Protein AF-A0A6G0YKV2-F1 (afdb_monomer_lite)

Radius of gyration: 32.88 Å; chains: 1; bounding box: 124×72×51 Å

Organism: Aphis craccivora (NCBI:txid307492)

Structure (mmCIF, N/CA/C/O backbone):
data_AF-A0A6G0YKV2-F1
#
_entry.id   AF-A0A6G0YKV2-F1
#
loop_
_atom_site.group_PDB
_atom_site.id
_atom_site.type_symbol
_atom_site.label_atom_id
_atom_site.label_alt_id
_atom_site.label_comp_id
_atom_site.label_asym_id
_atom_site.label_entity_id
_atom_site.label_seq_id
_atom_site.pdbx_PDB_ins_code
_atom_site.Cartn_x
_atom_site.Cartn_y
_atom_site.Cartn_z
_atom_site.occupancy
_atom_site.B_iso_or_equiv
_atom_site.auth_seq_id
_atom_site.auth_comp_id
_atom_site.auth_asym_id
_atom_site.auth_atom_id
_atom_site.pdbx_PDB_model_num
ATOM 1 N N . MET A 1 1 ? 101.981 47.664 -19.454 1.00 30.45 1 MET A N 1
ATOM 2 C CA . MET A 1 1 ? 101.752 48.646 -20.533 1.00 30.45 1 MET A CA 1
ATOM 3 C C . MET A 1 1 ? 100.286 48.586 -20.937 1.00 30.45 1 MET A C 1
ATOM 5 O O . MET A 1 1 ? 99.796 47.493 -21.166 1.00 30.45 1 MET A O 1
ATOM 9 N N . CYS A 1 2 ? 99.648 49.760 -20.957 1.00 27.94 2 CYS A N 1
ATOM 10 C CA . CYS A 1 2 ? 98.411 50.156 -21.651 1.00 27.94 2 CYS A CA 1
ATOM 11 C C . CYS A 1 2 ? 97.076 49.418 -21.378 1.00 27.94 2 CYS A C 1
ATOM 13 O O . CYS A 1 2 ? 96.798 48.336 -21.876 1.00 27.94 2 CYS A O 1
ATOM 15 N N . VAL A 1 3 ? 96.230 50.137 -20.636 1.00 31.77 3 VAL A N 1
ATOM 16 C CA . VAL A 1 3 ? 94.748 50.246 -20.665 1.00 31.77 3 VAL A CA 1
ATOM 17 C C . VAL A 1 3 ? 94.335 51.054 -21.942 1.00 31.77 3 VAL A C 1
ATOM 19 O O . VAL A 1 3 ? 95.259 51.651 -22.505 1.00 31.77 3 VAL A O 1
ATOM 22 N N . PRO A 1 4 ? 93.064 51.278 -22.400 1.00 45.97 4 PRO A N 1
ATOM 23 C CA . PRO A 1 4 ? 91.732 50.615 -22.333 1.00 45.97 4 PRO A CA 1
ATOM 24 C C . PRO A 1 4 ? 90.986 50.480 -23.711 1.00 45.97 4 PRO A C 1
ATOM 26 O O . PRO A 1 4 ? 91.442 50.961 -24.741 1.00 45.97 4 PRO A O 1
ATOM 29 N N . SER A 1 5 ? 89.730 49.990 -23.638 1.00 33.91 5 SER A N 1
ATOM 30 C CA . SER A 1 5 ? 88.510 50.506 -24.316 1.00 33.91 5 SER A CA 1
ATOM 31 C C . SER A 1 5 ? 88.179 50.084 -25.756 1.00 33.91 5 SER A C 1
ATOM 33 O O . SER A 1 5 ? 88.794 50.527 -26.717 1.00 33.91 5 SER A O 1
ATOM 35 N N . THR A 1 6 ? 87.036 49.407 -25.908 1.00 34.03 6 THR A N 1
ATOM 36 C CA . THR A 1 6 ? 85.952 49.899 -26.782 1.00 34.03 6 THR A CA 1
ATOM 37 C C . THR A 1 6 ? 84.598 49.415 -26.264 1.00 34.03 6 THR A C 1
ATOM 39 O O . THR A 1 6 ? 84.354 48.219 -26.118 1.00 34.03 6 THR A O 1
ATOM 42 N N . GLU A 1 7 ? 83.708 50.368 -25.987 1.00 43.69 7 GLU A N 1
ATOM 43 C CA . GLU A 1 7 ? 82.269 50.144 -25.902 1.00 43.69 7 GLU A CA 1
ATOM 44 C C . GLU A 1 7 ? 81.765 49.445 -27.171 1.00 43.69 7 GLU A C 1
ATOM 46 O O . GLU A 1 7 ? 82.129 49.820 -28.291 1.00 43.69 7 GLU A O 1
ATOM 51 N N . ARG A 1 8 ? 80.823 48.508 -27.022 1.00 37.12 8 ARG A N 1
ATOM 52 C CA . ARG A 1 8 ? 79.787 48.361 -28.042 1.00 37.12 8 ARG A CA 1
ATOM 53 C C . ARG A 1 8 ? 78.433 48.027 -27.425 1.00 37.12 8 ARG A C 1
ATOM 55 O O . ARG A 1 8 ? 78.180 46.953 -26.890 1.00 37.12 8 ARG A O 1
ATOM 62 N N . ILE A 1 9 ? 77.595 49.047 -27.517 1.00 40.56 9 ILE A N 1
ATOM 63 C CA . ILE A 1 9 ? 76.154 49.109 -27.338 1.00 40.56 9 ILE A CA 1
ATOM 64 C C . ILE A 1 9 ? 75.440 47.975 -28.091 1.00 40.56 9 ILE A C 1
ATOM 66 O O . ILE A 1 9 ? 75.699 47.756 -29.269 1.00 40.56 9 ILE A O 1
ATOM 70 N N . GLY A 1 10 ? 74.466 47.362 -27.410 1.00 40.38 10 GLY A N 1
ATOM 71 C CA . GLY A 1 10 ? 73.196 46.915 -27.989 1.00 40.38 10 GLY A CA 1
ATOM 72 C C . GLY A 1 10 ? 73.186 45.623 -28.811 1.00 40.38 10 GLY A C 1
ATOM 73 O O . GLY A 1 10 ? 73.683 45.574 -29.922 1.00 40.38 10 GLY A O 1
ATOM 74 N N . HIS A 1 11 ? 72.450 44.620 -28.326 1.00 36.88 11 HIS A N 1
ATOM 75 C CA . HIS A 1 11 ? 71.207 44.193 -28.985 1.00 36.88 11 HIS A CA 1
ATOM 76 C C . HIS A 1 11 ? 70.410 43.280 -28.040 1.00 36.88 11 HIS A C 1
A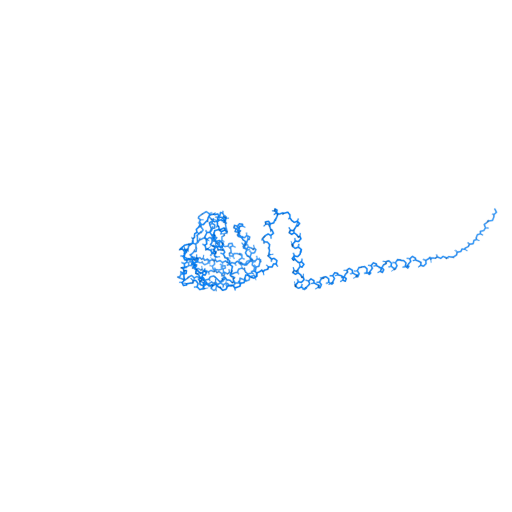TOM 78 O O . HIS A 1 11 ? 70.617 42.070 -27.961 1.00 36.88 11 HIS A O 1
ATOM 84 N N . LYS A 1 12 ? 69.448 43.873 -27.319 1.00 40.31 12 LYS A N 1
ATOM 85 C CA . LYS A 1 12 ? 68.319 43.133 -26.741 1.00 40.31 12 LYS A CA 1
ATOM 86 C C . LYS A 1 12 ? 67.608 42.457 -27.912 1.00 40.31 12 LYS A C 1
ATOM 88 O O . LYS A 1 12 ? 66.975 43.131 -28.724 1.00 40.31 12 LYS A O 1
ATOM 93 N N . CYS A 1 13 ? 67.760 41.144 -28.041 1.00 41.25 13 CYS A N 1
ATOM 94 C CA . CYS A 1 13 ? 67.064 40.387 -29.068 1.00 41.25 13 CYS A CA 1
ATOM 95 C C . CYS A 1 13 ? 65.550 40.513 -28.849 1.00 41.25 13 CYS A C 1
ATOM 97 O O . CYS A 1 13 ? 64.996 40.000 -27.880 1.00 41.25 13 CYS A O 1
ATOM 99 N N . SER A 1 14 ? 64.884 41.158 -29.807 1.00 48.34 14 SER A N 1
ATOM 100 C CA . SER A 1 14 ? 63.425 41.284 -29.987 1.00 48.34 14 SER A CA 1
ATOM 101 C C . SER A 1 14 ? 62.678 39.927 -30.083 1.00 48.34 14 SER A C 1
ATOM 103 O O . SER A 1 14 ? 61.454 39.859 -30.201 1.00 48.34 14 SER A O 1
ATOM 105 N N . SER A 1 15 ? 63.413 38.813 -30.019 1.00 50.38 15 SER A N 1
ATOM 106 C CA . SER A 1 15 ? 62.920 37.448 -30.223 1.00 50.38 15 SER A CA 1
ATOM 107 C C . SER A 1 15 ? 62.161 36.881 -29.013 1.00 50.38 15 SER A C 1
ATOM 109 O O . SER A 1 15 ? 61.111 36.259 -29.176 1.00 50.38 15 SER A O 1
ATOM 111 N N . ASP A 1 16 ? 62.607 37.168 -27.785 1.00 51.75 16 ASP A N 1
ATOM 112 C CA . ASP A 1 16 ? 62.065 36.515 -26.578 1.00 51.75 16 ASP A CA 1
ATOM 113 C C . ASP A 1 16 ? 60.640 36.998 -26.233 1.00 51.75 16 ASP A C 1
ATOM 115 O O . ASP A 1 16 ? 59.762 36.239 -25.813 1.00 51.75 16 ASP A O 1
ATOM 119 N N . ASN A 1 17 ? 60.355 38.269 -26.530 1.00 57.16 17 ASN A N 1
ATOM 120 C CA . ASN A 1 17 ? 59.029 38.854 -26.334 1.00 57.16 17 ASN A CA 1
ATOM 121 C C . ASN A 1 17 ? 58.022 38.376 -27.396 1.00 57.16 17 ASN A C 1
ATOM 123 O O . ASN A 1 17 ? 56.820 38.331 -27.141 1.00 57.16 17 ASN A O 1
ATOM 127 N N . THR A 1 18 ? 58.505 37.985 -28.578 1.00 56.31 18 THR A N 1
ATOM 128 C CA . THR A 1 18 ? 57.667 37.498 -29.681 1.00 56.31 18 THR A CA 1
ATOM 129 C C . THR A 1 18 ? 57.293 36.032 -29.465 1.00 56.31 18 THR A C 1
ATOM 131 O O . THR A 1 18 ? 56.119 35.677 -29.575 1.00 56.31 18 THR A O 1
ATOM 134 N N . TYR A 1 19 ? 58.243 35.204 -29.021 1.00 58.12 19 TYR A N 1
ATOM 135 C CA . TYR A 1 19 ? 57.999 33.797 -28.694 1.00 58.12 19 TYR A CA 1
ATOM 136 C C . TYR A 1 19 ? 57.031 33.630 -27.510 1.00 58.12 19 TYR A C 1
ATOM 138 O O . TYR A 1 19 ? 56.064 32.868 -27.585 1.00 58.12 19 TYR A O 1
ATOM 146 N N . ARG A 1 20 ? 57.203 34.423 -26.442 1.00 59.06 20 ARG A N 1
ATOM 147 C CA . ARG A 1 20 ? 56.315 34.402 -25.265 1.00 59.06 20 ARG A CA 1
ATOM 148 C C . ARG A 1 20 ? 54.879 34.838 -25.604 1.00 59.06 20 ARG A C 1
ATOM 150 O O . ARG A 1 20 ? 53.922 34.280 -25.068 1.00 59.06 20 ARG A O 1
ATOM 157 N N . LYS A 1 21 ? 54.724 35.775 -26.546 1.00 61.09 21 LYS A N 1
ATOM 158 C CA . LYS A 1 21 ? 53.429 36.287 -27.034 1.00 61.09 21 LYS A CA 1
ATOM 159 C C . LYS A 1 21 ? 52.727 35.311 -27.987 1.00 61.09 21 LYS A C 1
ATOM 161 O O . LYS A 1 21 ? 51.502 35.236 -27.981 1.00 61.09 21 LYS A O 1
ATOM 166 N N . ILE A 1 22 ? 53.478 34.533 -28.770 1.00 65.62 22 ILE A N 1
ATOM 167 C CA . ILE A 1 22 ? 52.938 33.440 -29.600 1.00 65.62 22 ILE A CA 1
ATOM 168 C C . ILE A 1 22 ? 52.497 32.269 -28.711 1.00 65.62 22 ILE A C 1
ATOM 170 O O . ILE A 1 22 ? 51.392 31.755 -28.869 1.00 65.62 22 ILE A O 1
ATOM 174 N N . MET A 1 23 ? 53.303 31.903 -27.710 1.00 62.97 23 MET A N 1
ATOM 175 C CA . MET A 1 23 ? 52.980 30.809 -26.793 1.00 62.97 23 MET A CA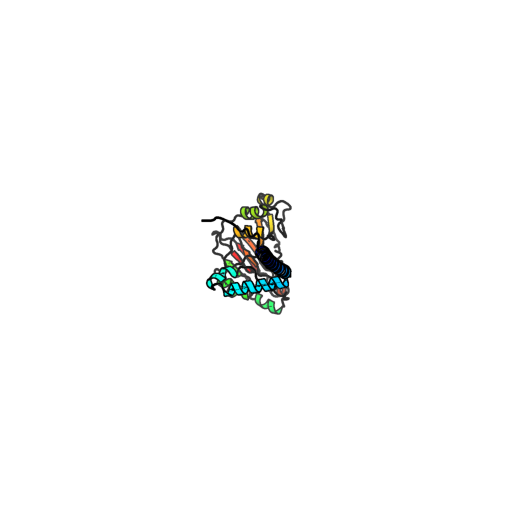 1
ATOM 176 C C . MET A 1 23 ? 51.789 31.136 -25.876 1.00 62.97 23 MET A C 1
ATOM 178 O O . MET A 1 23 ? 50.973 30.255 -25.599 1.00 62.97 23 MET A O 1
ATOM 182 N N . SER A 1 24 ? 51.620 32.400 -25.457 1.00 64.81 24 SER A N 1
ATOM 183 C CA . SER A 1 24 ? 50.422 32.817 -24.715 1.00 64.81 24 SER A CA 1
ATOM 184 C C . SER A 1 24 ? 49.170 32.769 -25.590 1.00 64.81 24 SER A C 1
ATOM 186 O O . SER A 1 24 ? 48.152 32.272 -25.116 1.00 64.81 24 SER A O 1
ATOM 188 N N . LYS A 1 25 ? 49.254 33.202 -26.860 1.00 72.31 25 LYS A N 1
ATOM 189 C CA . LYS A 1 25 ? 48.159 33.125 -27.844 1.00 72.31 25 LYS A CA 1
ATOM 190 C C . LYS A 1 25 ? 47.747 31.684 -28.146 1.00 72.31 25 LYS A C 1
ATOM 192 O O . LYS A 1 25 ? 46.556 31.401 -28.165 1.00 72.31 25 LYS A O 1
ATOM 197 N N . CYS A 1 26 ? 48.699 30.759 -28.299 1.00 71.44 26 CYS A N 1
ATOM 198 C CA . CYS A 1 26 ? 48.388 29.334 -28.457 1.00 71.44 26 CYS A CA 1
ATOM 199 C C . CYS A 1 26 ? 47.702 28.750 -27.216 1.00 71.44 26 CYS A C 1
ATOM 201 O O . CYS A 1 26 ? 46.729 28.014 -27.360 1.00 71.44 26 CYS A O 1
ATOM 203 N N . LYS A 1 27 ? 48.141 29.116 -26.001 1.00 76.31 27 LYS A N 1
ATOM 204 C CA . LYS A 1 27 ? 47.447 28.718 -24.763 1.00 76.31 27 LYS A CA 1
ATOM 205 C C . LYS A 1 27 ? 46.035 29.300 -24.678 1.00 76.31 27 LYS A C 1
ATOM 207 O O . LYS A 1 27 ? 45.117 28.581 -24.305 1.00 76.31 27 LYS A O 1
ATOM 212 N N . THR A 1 28 ? 45.841 30.567 -25.052 1.00 77.44 28 THR A N 1
ATOM 213 C CA . THR A 1 28 ? 44.499 31.179 -25.046 1.00 77.44 28 THR A CA 1
ATOM 214 C C . THR A 1 28 ? 43.591 30.542 -26.091 1.00 77.44 28 THR A C 1
ATOM 216 O O . THR A 1 28 ? 42.435 30.287 -25.785 1.00 77.44 28 THR A O 1
ATOM 219 N N . MET A 1 29 ? 44.105 30.215 -27.282 1.00 80.88 29 MET A N 1
ATOM 220 C CA . MET A 1 29 ? 43.332 29.501 -28.304 1.00 80.88 29 MET A CA 1
ATOM 221 C C . MET A 1 29 ? 42.971 28.075 -27.883 1.00 80.88 29 MET A C 1
ATOM 223 O O . MET A 1 29 ? 41.848 27.652 -28.130 1.00 80.88 29 MET A O 1
ATOM 227 N N . TRP A 1 30 ? 43.867 27.354 -27.203 1.00 85.12 30 TRP A N 1
ATOM 228 C CA . TRP A 1 30 ? 43.550 26.035 -26.644 1.00 85.12 30 TRP A CA 1
ATOM 229 C C . TRP A 1 30 ? 42.452 26.111 -25.581 1.00 85.12 30 TRP A C 1
ATOM 231 O O . TRP A 1 30 ? 41.517 25.318 -25.619 1.00 85.12 30 TRP A O 1
ATOM 241 N N . ILE A 1 31 ? 42.528 27.091 -24.674 1.00 84.75 31 ILE A N 1
ATOM 242 C CA . ILE A 1 31 ? 41.504 27.305 -23.640 1.00 84.75 31 ILE A CA 1
ATOM 243 C C . ILE A 1 31 ? 40.168 27.722 -24.271 1.00 84.75 31 ILE A C 1
ATOM 245 O O . ILE A 1 31 ? 39.125 27.198 -23.897 1.00 84.75 31 ILE A O 1
ATOM 249 N N . LEU A 1 32 ? 40.173 28.627 -25.255 1.00 84.44 32 LEU A N 1
ATOM 250 C CA . LEU A 1 32 ? 38.947 28.993 -25.971 1.00 84.44 32 LEU A CA 1
ATOM 251 C C . LEU A 1 32 ? 38.352 27.798 -26.723 1.00 84.44 32 LEU A C 1
ATOM 253 O O . LEU A 1 32 ? 37.137 27.628 -26.720 1.00 84.44 32 LEU A O 1
ATOM 257 N N . GLY A 1 33 ? 39.193 26.958 -27.329 1.00 86.81 33 GLY A N 1
ATOM 258 C CA . GLY A 1 33 ? 38.763 25.749 -28.025 1.00 86.81 33 GLY A CA 1
ATOM 259 C C . GLY A 1 33 ? 38.098 24.738 -27.092 1.00 86.81 33 GLY A C 1
ATOM 260 O O . GLY A 1 33 ? 37.031 24.219 -27.416 1.00 86.81 33 GLY A O 1
ATOM 261 N N . THR A 1 34 ? 38.670 24.492 -25.909 1.00 83.69 34 THR A N 1
ATOM 262 C CA . THR A 1 34 ? 38.073 23.570 -24.929 1.00 83.69 34 THR A CA 1
ATOM 263 C C . THR A 1 34 ? 36.780 24.118 -24.335 1.00 83.69 34 THR A C 1
ATOM 265 O O . THR A 1 34 ? 35.816 23.368 -24.197 1.00 83.69 34 THR A O 1
ATOM 268 N N . VAL A 1 35 ? 36.715 25.420 -24.045 1.00 86.69 35 VAL A N 1
ATOM 269 C CA . VAL A 1 35 ? 35.486 26.071 -23.563 1.00 86.69 35 VAL A CA 1
ATOM 270 C C . VAL A 1 35 ? 34.386 26.018 -24.625 1.00 86.69 35 VAL A C 1
ATOM 272 O O . VAL A 1 35 ? 33.254 25.666 -24.302 1.00 86.69 35 VAL A O 1
ATOM 275 N N . ALA A 1 36 ? 34.707 26.293 -25.892 1.00 86.50 36 ALA A N 1
ATOM 276 C CA . ALA A 1 36 ? 33.747 26.197 -26.989 1.00 86.50 36 ALA A CA 1
ATOM 277 C C . ALA A 1 36 ? 33.230 24.761 -27.172 1.00 86.50 36 ALA A C 1
ATOM 279 O O . ALA A 1 36 ? 32.026 24.555 -27.311 1.00 86.50 36 ALA A O 1
ATOM 280 N N . ALA A 1 37 ? 34.110 23.758 -27.096 1.00 85.94 37 ALA A N 1
ATOM 281 C CA . ALA A 1 37 ? 33.717 22.353 -27.170 1.00 85.94 37 ALA A CA 1
ATOM 282 C C . ALA A 1 37 ? 32.795 21.946 -26.006 1.00 85.94 37 ALA A C 1
ATOM 284 O O . ALA A 1 37 ? 31.761 21.320 -26.234 1.00 85.94 37 ALA A O 1
ATOM 285 N N . LEU A 1 38 ? 33.115 22.350 -24.772 1.00 85.00 38 LEU A N 1
ATOM 286 C CA . LEU A 1 38 ? 32.271 22.102 -23.597 1.00 85.00 38 LEU A CA 1
ATOM 287 C C . LEU A 1 38 ? 30.892 22.757 -23.724 1.00 85.00 38 LEU A C 1
ATOM 289 O O . LEU A 1 38 ? 29.896 22.167 -23.311 1.00 85.00 38 LEU A O 1
ATOM 293 N N . PHE A 1 39 ? 30.823 23.944 -24.325 1.00 85.06 39 PHE A N 1
ATOM 294 C CA . PHE A 1 39 ? 29.565 24.651 -24.552 1.00 85.06 39 PHE A CA 1
ATOM 295 C C . PHE A 1 39 ? 28.699 23.973 -25.625 1.00 85.06 39 PHE A C 1
ATOM 297 O O . PHE A 1 39 ? 27.486 23.859 -25.474 1.00 85.06 39 PHE A O 1
ATOM 304 N N . ILE A 1 40 ? 29.314 23.456 -26.692 1.00 82.88 40 ILE A N 1
ATOM 305 C CA . ILE A 1 40 ? 28.607 22.674 -27.718 1.00 82.88 40 ILE A CA 1
ATOM 306 C C . ILE A 1 40 ? 28.067 21.370 -27.116 1.00 82.88 40 ILE A C 1
ATOM 308 O O . ILE A 1 40 ? 26.919 21.004 -27.361 1.00 82.88 40 ILE A O 1
ATOM 312 N N . VAL A 1 41 ? 28.864 20.689 -26.288 1.00 83.56 41 VAL A N 1
ATOM 313 C CA . VAL A 1 41 ? 28.446 19.461 -25.596 1.00 83.56 41 VAL A CA 1
ATOM 314 C C . VAL A 1 41 ? 27.322 19.741 -24.596 1.00 83.56 41 VAL A C 1
ATOM 316 O O . VAL A 1 41 ? 26.363 18.974 -24.540 1.00 83.56 41 VAL A O 1
ATOM 319 N N . SER A 1 42 ? 27.383 20.840 -23.839 1.00 80.81 42 SER A N 1
ATOM 320 C CA . SER A 1 42 ? 26.316 21.197 -22.898 1.00 80.81 42 SER A CA 1
ATOM 321 C C . SER A 1 42 ? 25.008 21.534 -23.617 1.00 80.81 42 SER A C 1
ATOM 323 O O . SER A 1 42 ? 23.954 21.066 -23.191 1.00 80.81 42 SER A O 1
ATOM 325 N N . MET A 1 43 ? 25.063 22.247 -24.747 1.00 79.06 43 MET A N 1
ATOM 326 C CA . MET A 1 43 ? 23.890 22.492 -25.592 1.00 79.06 43 MET A CA 1
ATOM 327 C C . MET A 1 43 ? 23.331 21.200 -26.202 1.00 79.06 43 MET A C 1
ATOM 329 O O . MET A 1 43 ? 22.118 21.004 -26.219 1.00 79.06 43 MET A O 1
ATOM 333 N N . ALA A 1 44 ? 24.190 20.279 -26.646 1.00 77.00 44 ALA A N 1
ATOM 334 C CA . ALA A 1 44 ? 23.751 18.975 -27.137 1.00 77.00 44 ALA A CA 1
ATOM 335 C C . ALA A 1 44 ? 23.083 18.135 -26.031 1.00 77.00 44 ALA A C 1
ATOM 337 O O . ALA A 1 44 ? 22.090 17.462 -26.291 1.00 77.00 44 ALA A O 1
ATOM 338 N N . LEU A 1 45 ? 23.573 18.215 -24.789 1.00 76.62 45 LEU A N 1
ATOM 339 C CA . LEU A 1 45 ? 23.001 17.536 -23.619 1.00 76.62 45 LEU A CA 1
ATOM 340 C C . LEU A 1 45 ? 21.695 18.165 -23.110 1.00 76.62 45 LEU A C 1
ATOM 342 O O . LEU A 1 45 ? 20.944 17.497 -22.401 1.00 76.62 45 LEU A O 1
ATOM 346 N N . GLN A 1 46 ? 21.389 19.416 -23.467 1.00 77.06 46 GLN A N 1
ATOM 347 C CA . GLN A 1 46 ? 20.068 20.001 -23.207 1.00 77.06 46 GLN A CA 1
ATOM 348 C C . GLN A 1 46 ? 18.975 19.369 -24.080 1.00 77.06 46 GLN A C 1
ATOM 350 O O . GLN A 1 46 ? 17.800 19.407 -23.716 1.00 77.06 46 GLN A O 1
ATOM 355 N N . ASN A 1 47 ? 19.338 18.749 -25.208 1.00 81.75 47 ASN A N 1
ATOM 356 C CA . ASN A 1 47 ? 18.390 18.007 -26.026 1.00 81.75 47 ASN A CA 1
ATOM 357 C C . ASN A 1 47 ? 17.999 16.698 -25.322 1.00 81.75 47 ASN A C 1
ATOM 359 O O . ASN A 1 47 ? 18.836 15.824 -25.088 1.00 81.75 47 ASN A O 1
ATOM 363 N N . TYR A 1 48 ? 16.707 16.557 -25.018 1.00 74.31 48 TYR A N 1
ATOM 364 C CA . TYR A 1 48 ? 16.148 15.414 -24.297 1.00 74.31 48 TYR A CA 1
ATOM 365 C C . TYR A 1 48 ? 16.546 14.068 -24.917 1.00 74.31 48 TYR A C 1
ATOM 367 O O . TYR A 1 48 ? 16.984 13.166 -24.207 1.00 74.31 48 TYR A O 1
ATOM 375 N N . THR A 1 49 ? 16.472 13.949 -26.243 1.00 75.06 49 THR A N 1
ATOM 376 C CA . THR A 1 49 ? 16.780 12.704 -26.956 1.00 75.06 49 THR A CA 1
ATOM 377 C C . THR A 1 49 ? 18.254 12.330 -26.808 1.00 75.06 49 THR A C 1
ATOM 379 O O . THR A 1 49 ? 18.578 11.195 -26.468 1.00 75.06 49 THR A O 1
ATOM 382 N N . VAL A 1 50 ? 19.160 13.294 -26.998 1.00 78.31 50 VAL A N 1
ATOM 383 C CA . VAL A 1 50 ? 20.612 13.078 -26.880 1.00 78.31 50 VAL A CA 1
ATOM 384 C C . VAL A 1 50 ? 20.998 12.742 -25.439 1.00 78.31 50 VAL A C 1
ATOM 386 O O . VAL A 1 50 ? 21.760 11.805 -25.210 1.00 78.31 50 VAL A O 1
ATOM 389 N N . ASN A 1 51 ? 20.425 13.442 -24.459 1.00 78.56 51 ASN A N 1
ATOM 390 C CA . ASN A 1 51 ? 20.630 13.169 -23.036 1.00 78.56 51 ASN A CA 1
ATOM 391 C C . ASN A 1 51 ? 20.201 11.742 -22.659 1.00 78.56 51 ASN A C 1
ATOM 393 O O . ASN A 1 51 ? 20.924 11.050 -21.944 1.00 78.56 51 ASN A O 1
ATOM 397 N N . GLN A 1 52 ? 19.067 11.267 -23.185 1.00 74.06 52 GLN A N 1
ATOM 398 C CA . GLN A 1 52 ? 18.610 9.894 -22.959 1.00 74.06 52 GLN A CA 1
ATOM 399 C C . GLN A 1 52 ? 19.576 8.859 -23.551 1.00 74.06 52 GLN A C 1
ATOM 401 O O . GLN A 1 52 ? 19.937 7.905 -22.864 1.00 74.06 52 GLN A O 1
ATOM 406 N N . TYR A 1 53 ? 20.071 9.070 -24.776 1.00 81.81 53 TYR A N 1
ATOM 407 C CA . TYR A 1 53 ? 21.059 8.171 -25.384 1.00 81.81 53 TYR A CA 1
ATOM 408 C C . TYR A 1 53 ? 22.382 8.141 -24.611 1.00 81.81 53 TYR A C 1
ATOM 410 O O . TYR A 1 53 ? 22.909 7.062 -24.343 1.00 81.81 53 TYR A O 1
ATOM 418 N N . VAL A 1 54 ? 22.903 9.301 -24.201 1.00 81.94 54 VAL A N 1
ATOM 419 C CA . VAL A 1 54 ? 24.141 9.380 -23.407 1.00 81.94 54 VAL A CA 1
ATOM 420 C C . VAL A 1 54 ? 23.967 8.682 -22.055 1.00 81.94 54 VAL A C 1
ATOM 422 O O . VAL A 1 54 ? 24.837 7.911 -21.652 1.00 81.94 54 VAL A O 1
ATOM 425 N N . ARG A 1 55 ? 22.829 8.879 -21.375 1.00 76.38 55 ARG A N 1
ATOM 426 C CA . ARG A 1 55 ? 22.501 8.175 -20.122 1.00 76.38 55 ARG A CA 1
ATOM 427 C C . ARG A 1 55 ? 22.390 6.666 -20.316 1.00 76.38 55 ARG A C 1
ATOM 429 O O . ARG A 1 55 ? 22.887 5.918 -19.476 1.00 76.38 55 ARG A O 1
ATOM 436 N N . ALA A 1 56 ? 21.772 6.221 -21.409 1.00 76.88 56 ALA A N 1
ATOM 437 C CA . ALA A 1 56 ? 21.653 4.804 -21.732 1.00 76.88 56 ALA A CA 1
ATOM 438 C C . ALA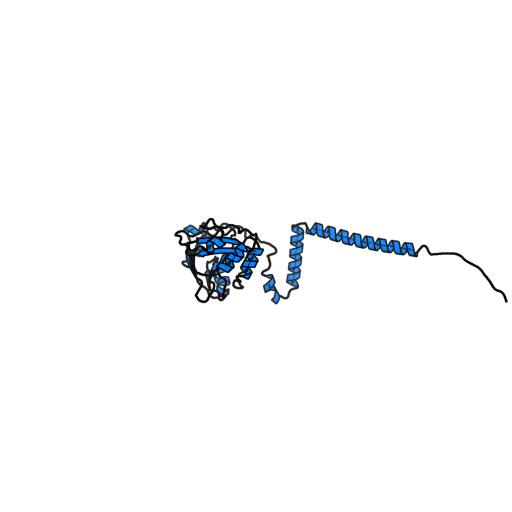 A 1 56 ? 23.031 4.165 -21.950 1.00 76.88 56 ALA A C 1
ATOM 440 O O . ALA A 1 56 ? 23.333 3.147 -21.331 1.00 76.88 56 ALA A O 1
ATOM 441 N N . ILE A 1 57 ? 23.895 4.798 -22.752 1.00 83.56 57 ILE A N 1
ATOM 442 C CA . ILE A 1 57 ? 25.263 4.321 -22.998 1.00 83.56 57 ILE A CA 1
ATOM 443 C C . ILE A 1 57 ? 26.066 4.285 -21.695 1.00 83.56 57 ILE A C 1
ATOM 445 O O . ILE A 1 57 ? 26.704 3.277 -21.412 1.00 83.56 57 ILE A O 1
ATOM 449 N N . LEU A 1 58 ? 26.004 5.343 -20.879 1.00 81.38 58 LEU A N 1
ATOM 450 C CA . LEU A 1 58 ? 26.731 5.414 -19.610 1.00 81.38 58 LEU A CA 1
ATOM 451 C C . LEU A 1 58 ? 26.305 4.305 -18.640 1.00 81.38 58 LEU A C 1
ATOM 453 O O . LEU A 1 58 ? 27.151 3.680 -18.010 1.00 81.38 58 LEU A O 1
ATOM 457 N N . LYS A 1 59 ? 25.004 4.027 -18.505 1.00 70.06 59 LYS A N 1
ATOM 458 C CA . LYS A 1 59 ? 24.570 2.924 -17.638 1.00 70.06 59 LYS A CA 1
ATOM 459 C C . LYS A 1 59 ? 24.931 1.561 -18.232 1.00 70.06 59 LYS A C 1
ATOM 461 O O . LYS A 1 59 ? 25.292 0.684 -17.460 1.00 70.06 59 LYS A O 1
ATOM 466 N N . LEU A 1 60 ? 24.884 1.372 -19.556 1.00 78.56 60 LEU A N 1
ATOM 467 C CA . LEU A 1 60 ? 25.313 0.119 -20.198 1.00 78.56 60 LEU A CA 1
ATOM 468 C C . LEU A 1 60 ? 26.806 -0.154 -19.974 1.00 78.56 60 LEU A C 1
ATOM 470 O O . LEU A 1 60 ? 27.179 -1.283 -19.666 1.00 78.56 60 LEU A O 1
ATOM 474 N N . THR A 1 61 ? 27.658 0.869 -20.070 1.00 80.19 61 THR A N 1
ATOM 475 C CA . THR A 1 61 ? 29.092 0.719 -19.787 1.00 80.19 61 THR A CA 1
ATOM 476 C C . THR A 1 61 ? 29.349 0.466 -18.304 1.00 80.19 61 THR A C 1
ATOM 478 O O . THR A 1 61 ? 30.150 -0.401 -17.969 1.00 80.19 61 THR A O 1
ATOM 481 N N . VAL A 1 62 ? 28.623 1.139 -17.404 1.00 76.31 62 VAL A N 1
ATOM 482 C CA . VAL A 1 62 ? 28.667 0.858 -15.958 1.00 76.31 62 VAL A CA 1
ATOM 483 C C . VAL A 1 62 ? 28.210 -0.575 -15.655 1.00 76.31 62 VAL A C 1
ATOM 485 O O . VAL A 1 62 ? 28.864 -1.265 -14.881 1.00 76.31 62 VAL A O 1
ATOM 488 N N . MET A 1 63 ? 27.150 -1.062 -16.304 1.00 66.38 63 MET A N 1
ATOM 489 C CA . MET A 1 63 ? 26.662 -2.440 -16.171 1.00 66.38 63 MET A CA 1
ATOM 490 C C . MET A 1 63 ? 27.698 -3.478 -16.619 1.00 66.38 63 MET A C 1
ATOM 492 O O . MET A 1 63 ? 27.808 -4.525 -15.996 1.00 66.38 63 MET A O 1
ATOM 496 N N . GLN A 1 64 ? 28.472 -3.192 -17.669 1.00 73.31 64 GLN A N 1
ATOM 497 C CA . GLN A 1 64 ? 29.550 -4.075 -18.133 1.00 73.31 64 GLN A CA 1
ATOM 498 C C . GLN A 1 64 ? 30.794 -4.047 -17.231 1.00 73.31 64 GLN A C 1
ATOM 500 O O . GLN A 1 64 ? 31.564 -5.003 -17.230 1.00 73.31 64 GLN A O 1
ATOM 505 N N . LEU A 1 65 ? 31.007 -2.958 -16.486 1.00 72.06 65 LEU A N 1
ATOM 506 C CA . LEU A 1 65 ? 32.169 -2.768 -15.609 1.00 72.06 65 LEU A CA 1
ATOM 507 C C . LEU A 1 65 ? 31.928 -3.224 -14.164 1.00 72.06 65 LEU A C 1
ATOM 509 O O . LEU A 1 65 ? 32.890 -3.433 -13.426 1.00 72.06 65 LEU A O 1
ATOM 513 N N . ILE A 1 66 ? 30.670 -3.357 -13.740 1.00 65.88 66 ILE A N 1
ATOM 514 C CA . ILE A 1 66 ? 30.322 -3.784 -12.385 1.00 65.88 66 ILE A CA 1
ATOM 515 C C . ILE A 1 66 ? 30.286 -5.311 -12.306 1.00 65.88 66 ILE A C 1
ATOM 517 O O . ILE A 1 66 ? 29.603 -5.978 -13.078 1.00 65.88 66 ILE A O 1
ATOM 521 N N . ASP A 1 67 ? 31.003 -5.850 -11.319 1.00 57.12 67 ASP A N 1
ATOM 522 C CA . ASP A 1 67 ? 30.937 -7.255 -10.926 1.00 57.12 67 ASP A CA 1
ATOM 523 C C . ASP A 1 67 ? 29.479 -7.659 -10.634 1.00 57.12 67 ASP A C 1
ATOM 525 O O . ASP A 1 67 ? 28.774 -6.998 -9.862 1.00 57.12 67 ASP A O 1
ATOM 529 N N . LEU A 1 68 ? 29.025 -8.748 -11.260 1.00 57.72 68 LEU A N 1
ATOM 530 C CA . LEU A 1 68 ? 27.639 -9.233 -11.261 1.00 57.72 68 LEU A CA 1
ATOM 531 C C . LEU A 1 68 ? 27.067 -9.428 -9.844 1.00 57.72 68 LEU A C 1
ATOM 533 O O . LEU A 1 68 ? 25.857 -9.325 -9.648 1.00 57.72 68 LEU A O 1
ATOM 537 N N . ASN A 1 69 ? 27.918 -9.620 -8.832 1.00 54.88 69 ASN A N 1
ATOM 538 C CA . ASN A 1 69 ? 27.497 -9.720 -7.432 1.00 54.88 69 ASN A CA 1
ATOM 539 C C . ASN A 1 69 ? 26.949 -8.408 -6.830 1.00 54.88 69 ASN A C 1
ATOM 541 O O . ASN A 1 69 ? 26.159 -8.460 -5.888 1.00 54.88 69 ASN A O 1
ATOM 545 N N . ASN A 1 70 ? 27.295 -7.238 -7.379 1.00 54.06 70 ASN A N 1
ATOM 546 C CA . ASN A 1 70 ? 26.805 -5.933 -6.906 1.00 54.06 70 ASN A CA 1
ATOM 547 C C . ASN A 1 70 ? 25.521 -5.453 -7.612 1.00 54.06 70 ASN A C 1
ATOM 549 O O . ASN A 1 70 ? 24.943 -4.436 -7.217 1.00 54.06 70 ASN A O 1
ATOM 553 N N . PHE A 1 71 ? 25.026 -6.182 -8.620 1.00 53.09 71 PHE A N 1
ATOM 554 C CA . PHE A 1 71 ? 23.835 -5.793 -9.388 1.00 53.09 71 PHE A CA 1
ATOM 555 C C . PHE A 1 71 ? 22.542 -5.753 -8.571 1.00 53.09 71 PHE A C 1
ATOM 557 O O . PHE A 1 71 ? 21.632 -5.005 -8.929 1.00 53.09 71 PHE A O 1
ATOM 564 N N . LYS A 1 72 ? 22.459 -6.495 -7.456 1.00 52.44 72 LYS A N 1
ATOM 565 C CA . LYS A 1 72 ? 21.278 -6.476 -6.573 1.00 52.44 72 LYS A CA 1
ATOM 566 C C . LYS A 1 72 ? 20.891 -5.058 -6.137 1.00 52.44 72 LYS A C 1
ATOM 568 O O . LYS A 1 72 ? 19.707 -4.773 -6.019 1.00 52.44 72 LYS A O 1
ATOM 573 N N . ASN A 1 73 ? 21.866 -4.161 -5.980 1.00 48.88 73 ASN A N 1
ATOM 574 C CA . ASN A 1 73 ? 21.614 -2.778 -5.570 1.00 48.88 73 ASN A CA 1
ATOM 575 C C . ASN A 1 73 ? 21.247 -1.841 -6.739 1.00 48.88 73 ASN A C 1
ATOM 577 O O . ASN A 1 73 ? 20.659 -0.791 -6.505 1.00 48.88 73 ASN A O 1
ATOM 581 N N . LEU A 1 74 ? 21.561 -2.210 -7.986 1.00 47.62 74 LEU A N 1
ATOM 582 C CA . LEU A 1 74 ? 21.266 -1.425 -9.198 1.00 47.62 74 LEU A CA 1
ATOM 583 C C . LEU A 1 74 ? 19.920 -1.783 -9.840 1.00 47.62 74 LEU A C 1
ATOM 585 O O . LEU A 1 74 ? 19.356 -0.971 -10.567 1.00 47.62 74 LEU A O 1
ATOM 589 N N . LEU A 1 75 ? 19.387 -2.972 -9.549 1.00 48.25 75 LEU A N 1
ATOM 590 C CA . LEU A 1 75 ? 18.051 -3.415 -9.971 1.00 48.25 75 LEU A CA 1
ATOM 591 C C . LEU A 1 75 ? 16.910 -2.601 -9.342 1.00 48.25 75 LEU A C 1
ATOM 593 O O . LEU A 1 75 ? 15.802 -2.595 -9.869 1.00 48.25 75 LEU A O 1
ATOM 597 N N . HIS A 1 76 ? 17.173 -1.915 -8.230 1.00 46.38 76 HIS A N 1
ATOM 598 C CA . HIS A 1 76 ? 16.204 -1.043 -7.561 1.00 46.38 76 HIS A CA 1
ATOM 599 C C . HIS A 1 76 ? 16.290 0.419 -7.995 1.00 46.38 76 HIS A C 1
ATOM 601 O O . HIS A 1 76 ? 15.541 1.250 -7.484 1.00 46.38 76 HIS A O 1
ATOM 607 N N . ASP A 1 77 ? 17.186 0.741 -8.926 1.00 47.41 77 ASP A N 1
ATOM 608 C CA . ASP A 1 77 ? 17.303 2.091 -9.443 1.00 47.41 77 ASP A CA 1
ATOM 609 C C . ASP A 1 77 ? 16.339 2.312 -10.620 1.00 47.41 77 ASP A C 1
ATOM 611 O O . ASP A 1 77 ? 16.018 1.403 -11.388 1.00 47.41 77 ASP A O 1
ATOM 615 N N . SER A 1 78 ? 15.855 3.544 -10.750 1.00 46.34 78 SER A N 1
ATOM 616 C CA . SER A 1 78 ? 14.853 3.941 -11.749 1.00 46.34 78 SER A CA 1
ATOM 617 C C . SER A 1 78 ? 15.205 3.471 -13.180 1.00 46.34 78 SER A C 1
ATOM 619 O O . SER A 1 78 ? 16.295 3.740 -13.708 1.00 46.34 78 SER A O 1
ATOM 621 N N . CYS A 1 79 ? 14.273 2.743 -13.813 1.00 50.78 79 CYS A N 1
ATOM 622 C CA . CYS A 1 79 ? 14.425 2.199 -15.168 1.00 50.78 79 CYS A CA 1
ATOM 623 C C . CYS A 1 79 ? 14.709 3.314 -16.194 1.00 50.78 79 CYS A C 1
ATOM 625 O O . CYS A 1 79 ? 14.001 4.315 -16.246 1.00 50.78 79 CYS A O 1
ATOM 627 N N . LEU A 1 80 ? 15.734 3.125 -17.040 1.00 45.81 80 LEU A N 1
ATOM 628 C CA . LEU A 1 80 ? 16.162 4.092 -18.073 1.00 45.81 80 LEU A CA 1
ATOM 629 C C . LEU A 1 80 ? 15.103 4.379 -19.133 1.00 45.81 80 LEU A C 1
ATOM 631 O O . LEU A 1 80 ? 15.037 5.475 -19.681 1.00 45.81 80 LEU A O 1
ATOM 635 N N . VAL A 1 81 ? 14.309 3.364 -19.442 1.00 42.41 81 VAL A N 1
ATOM 636 C CA . VAL A 1 81 ? 13.192 3.455 -20.363 1.00 42.41 81 VAL A CA 1
ATOM 637 C C . VAL A 1 81 ? 11.982 3.080 -19.538 1.00 42.41 81 VAL A C 1
ATOM 639 O O . VAL A 1 81 ? 11.795 1.910 -19.203 1.00 42.41 81 VAL A O 1
ATOM 642 N N . TYR A 1 82 ? 11.171 4.076 -19.187 1.00 42.62 82 TYR A N 1
ATOM 643 C CA . TYR A 1 82 ? 9.808 3.804 -18.766 1.00 42.62 82 TYR A CA 1
ATOM 644 C C . TYR A 1 82 ? 9.097 3.226 -19.986 1.00 42.62 82 TYR A C 1
ATOM 646 O O . TYR A 1 82 ? 8.619 3.950 -20.861 1.00 42.62 82 TYR A O 1
ATOM 654 N N . LYS A 1 83 ? 9.106 1.898 -20.107 1.00 41.44 83 LYS A N 1
ATOM 655 C CA . LYS A 1 83 ? 8.237 1.228 -21.057 1.00 41.44 83 LYS A CA 1
ATOM 656 C C . LYS A 1 83 ? 6.846 1.393 -20.470 1.00 41.44 83 LYS A C 1
ATOM 658 O O . LYS A 1 83 ? 6.487 0.651 -19.561 1.00 41.44 83 LYS A O 1
ATOM 663 N N . LYS A 1 84 ? 6.109 2.411 -20.937 1.00 45.72 84 LYS A N 1
ATOM 664 C CA . LYS A 1 84 ? 4.684 2.535 -20.633 1.00 45.72 84 LYS A CA 1
ATOM 665 C C . LYS A 1 84 ? 4.093 1.173 -20.970 1.00 45.72 84 LYS A C 1
ATOM 667 O O . LYS A 1 84 ? 4.185 0.744 -22.123 1.00 45.72 84 LYS A O 1
ATOM 672 N N . ILE A 1 85 ? 3.628 0.459 -19.946 1.00 54.34 85 ILE A N 1
ATOM 673 C CA . ILE A 1 85 ? 2.914 -0.795 -20.148 1.00 54.34 85 ILE A CA 1
ATOM 674 C C . ILE A 1 85 ? 1.771 -0.404 -21.083 1.00 54.34 85 ILE A C 1
ATOM 676 O O . ILE A 1 85 ? 1.042 0.534 -20.749 1.00 54.34 85 ILE A O 1
ATOM 680 N N . PRO A 1 86 ? 1.706 -0.963 -22.303 1.00 51.16 86 PRO A N 1
ATOM 681 C CA . PRO A 1 86 ? 0.666 -0.574 -23.234 1.00 51.16 86 PRO A CA 1
ATOM 682 C C . PRO A 1 86 ? -0.673 -0.788 -22.535 1.00 51.16 86 PRO A C 1
ATOM 684 O O . PRO A 1 86 ? -0.878 -1.841 -21.931 1.00 51.16 86 PRO A O 1
ATOM 687 N N . GLU A 1 87 ? -1.531 0.231 -22.579 1.00 57.81 87 GLU A N 1
ATOM 688 C CA . GLU A 1 87 ? -2.919 0.142 -22.130 1.00 57.81 87 GLU A CA 1
ATOM 689 C C . GLU A 1 87 ? -3.578 -0.935 -22.993 1.00 57.81 87 GLU A C 1
ATOM 691 O O . GLU A 1 87 ? -3.972 -0.702 -24.134 1.00 57.81 87 GLU A O 1
ATOM 696 N N . ARG A 1 88 ? -3.547 -2.170 -22.497 1.00 63.84 88 ARG A N 1
ATOM 697 C CA . ARG A 1 88 ? -4.176 -3.310 -23.137 1.00 63.84 88 ARG A CA 1
ATOM 698 C C . ARG A 1 88 ? -5.571 -3.395 -22.560 1.00 63.84 88 ARG A C 1
ATOM 700 O O . ARG A 1 88 ? -5.735 -3.606 -21.361 1.00 63.84 88 ARG A O 1
ATOM 707 N N . GLU A 1 89 ? -6.561 -3.235 -23.422 1.00 72.69 89 GLU A N 1
ATOM 708 C CA . GLU A 1 89 ? -7.943 -3.480 -23.044 1.00 72.69 89 GLU A CA 1
ATOM 709 C C . GLU A 1 89 ? -8.107 -4.961 -22.687 1.00 72.69 89 GLU A C 1
ATOM 711 O O . GLU A 1 89 ? -7.700 -5.851 -23.440 1.00 72.69 89 GLU A O 1
ATOM 716 N N . LEU A 1 90 ? -8.651 -5.209 -21.496 1.00 76.50 90 LEU A N 1
ATOM 717 C CA . LEU A 1 90 ? -8.888 -6.547 -20.976 1.00 76.50 90 LEU A CA 1
ATOM 718 C C . LEU A 1 90 ? -10.030 -7.194 -21.765 1.00 76.50 90 LEU A C 1
ATOM 720 O O . LEU A 1 90 ? -11.132 -6.647 -21.831 1.00 76.50 90 LEU A O 1
ATOM 724 N N . SER A 1 91 ? -9.773 -8.352 -22.367 1.00 83.69 91 SER A N 1
ATOM 725 C CA . SER A 1 91 ? -10.789 -9.105 -23.110 1.00 83.69 91 SER A CA 1
ATOM 726 C C . SER A 1 91 ? -11.553 -10.074 -22.202 1.00 83.69 91 SER A C 1
ATOM 728 O O . SER A 1 91 ? -11.015 -10.556 -21.207 1.00 83.69 91 SER A O 1
ATOM 730 N N . GLU A 1 92 ? -12.796 -10.424 -22.556 1.00 83.81 92 GLU A N 1
ATOM 731 C CA . GLU A 1 92 ? -13.590 -11.401 -21.785 1.00 83.81 92 GLU A CA 1
ATOM 732 C C . GLU A 1 92 ? -12.899 -12.772 -21.679 1.00 83.81 92 GLU A C 1
ATOM 734 O O . GLU A 1 92 ? -12.982 -13.425 -20.643 1.00 83.81 92 GLU A O 1
ATOM 739 N N . SER A 1 93 ? -12.149 -13.190 -22.705 1.00 84.06 93 SER A N 1
ATOM 740 C CA . SER A 1 93 ? -11.402 -14.456 -22.685 1.00 84.06 93 SER A CA 1
ATOM 741 C C . SER A 1 93 ? -10.285 -14.508 -21.645 1.00 84.06 93 SER A C 1
ATOM 743 O O . SER A 1 93 ? -9.874 -15.591 -21.244 1.00 84.06 93 SER A O 1
ATOM 745 N N . GLU A 1 94 ? -9.781 -13.356 -21.208 1.00 81.31 94 GLU A N 1
ATOM 746 C CA . GLU A 1 94 ? -8.734 -13.279 -20.184 1.00 81.31 94 GLU A CA 1
ATOM 747 C C . GLU A 1 94 ? -9.312 -13.343 -18.766 1.00 81.31 94 GLU A C 1
ATOM 749 O O . GLU A 1 94 ? -8.568 -13.536 -17.806 1.00 81.31 94 GLU A O 1
ATOM 754 N N . CYS A 1 95 ? -10.636 -13.231 -18.627 1.00 86.44 95 CYS A N 1
ATOM 755 C CA . CYS A 1 95 ? -11.312 -13.278 -17.340 1.00 86.44 95 CYS A CA 1
ATOM 756 C C . CYS A 1 95 ? -11.429 -14.698 -16.779 1.00 86.44 95 CYS A C 1
ATOM 758 O O . CYS A 1 95 ? -11.475 -14.844 -15.568 1.00 86.44 95 CYS A O 1
ATOM 760 N N . TYR A 1 96 ? -11.427 -15.749 -17.605 1.00 86.62 96 TYR A N 1
ATOM 761 C CA . TYR A 1 96 ? -11.643 -17.130 -17.137 1.00 86.62 96 TYR A CA 1
ATOM 762 C C . TYR A 1 96 ? -10.627 -17.600 -16.082 1.00 86.62 96 TYR A C 1
ATOM 764 O O . TYR A 1 96 ? -10.930 -18.460 -15.260 1.00 86.62 96 TYR A O 1
ATOM 772 N N . SER A 1 97 ? -9.440 -16.990 -16.039 1.00 83.12 97 SER A N 1
ATOM 773 C CA . SER A 1 97 ? -8.400 -17.288 -15.048 1.00 83.12 97 SER A CA 1
ATOM 774 C C . SER A 1 97 ? -8.825 -17.034 -13.598 1.00 83.12 97 SER A C 1
ATOM 776 O O . SER A 1 97 ? -8.213 -17.585 -12.690 1.00 83.12 97 SER A O 1
ATOM 778 N N . CYS A 1 98 ? -9.830 -16.188 -13.359 1.00 84.88 98 CYS A N 1
ATOM 779 C CA . CYS A 1 98 ? -10.323 -15.891 -12.013 1.00 84.88 98 CYS A CA 1
ATOM 780 C C . CYS A 1 98 ? -11.427 -16.853 -11.544 1.00 84.88 98 CYS A C 1
ATOM 782 O O . CYS A 1 98 ? -11.783 -16.816 -10.370 1.00 84.88 98 CYS A O 1
ATOM 784 N N . GLU A 1 99 ? -12.021 -17.660 -12.437 1.00 85.56 99 GLU A N 1
ATOM 785 C CA . GLU A 1 99 ? -13.207 -18.471 -12.112 1.00 85.56 99 GLU A CA 1
ATOM 786 C C . GLU A 1 99 ? -12.897 -19.525 -11.050 1.00 85.56 99 GLU A C 1
ATOM 788 O O . GLU A 1 99 ? -13.759 -19.889 -10.252 1.0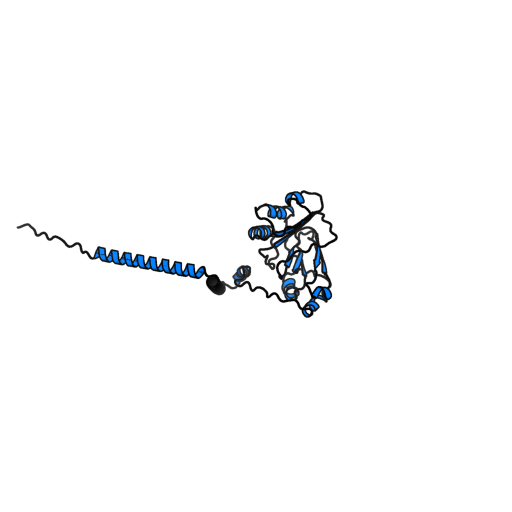0 85.56 99 GLU A O 1
ATOM 793 N N . SER A 1 100 ? -11.649 -19.993 -11.023 1.00 86.56 100 SER A N 1
ATOM 794 C CA . SER A 1 100 ? -11.153 -20.940 -10.030 1.00 86.56 100 SER A CA 1
ATOM 795 C C . SER A 1 100 ? -10.806 -20.302 -8.685 1.00 86.56 100 SER A C 1
ATOM 797 O O . SER A 1 100 ? -10.463 -21.033 -7.760 1.00 86.56 100 SER A O 1
ATOM 799 N N . ILE A 1 101 ? -10.846 -18.971 -8.569 1.00 88.31 101 ILE A N 1
ATOM 800 C CA . ILE A 1 101 ? -10.455 -18.250 -7.357 1.00 88.31 101 ILE A CA 1
ATOM 801 C C . ILE A 1 101 ? -11.711 -17.933 -6.548 1.00 88.31 101 ILE A C 1
ATOM 803 O O . ILE A 1 101 ? -12.515 -17.076 -6.912 1.00 88.31 101 ILE A O 1
ATOM 807 N N . ASP A 1 102 ? -11.869 -18.617 -5.423 1.00 87.62 102 ASP A N 1
ATOM 808 C CA . ASP A 1 102 ? -12.963 -18.415 -4.471 1.00 87.62 102 ASP A CA 1
ATOM 809 C C . ASP A 1 102 ? -12.528 -17.619 -3.230 1.00 87.62 102 ASP A C 1
ATOM 811 O O . ASP A 1 102 ? -13.356 -17.002 -2.556 1.00 87.62 102 ASP A O 1
ATOM 815 N N . ARG A 1 103 ? -11.225 -17.598 -2.937 1.00 89.25 103 ARG A N 1
ATOM 816 C CA . ARG A 1 103 ? -10.623 -16.881 -1.809 1.00 89.25 103 ARG A CA 1
ATOM 817 C C . ARG A 1 103 ? -9.203 -16.422 -2.123 1.00 89.25 103 ARG A C 1
ATOM 819 O O . ARG A 1 103 ? -8.555 -16.929 -3.029 1.00 89.25 103 ARG A O 1
ATOM 826 N N . VAL A 1 104 ? -8.713 -15.477 -1.325 1.00 89.94 104 VAL A N 1
ATOM 827 C CA . VAL A 1 104 ? -7.307 -15.064 -1.353 1.00 89.94 104 VAL A CA 1
ATOM 828 C C . VAL A 1 104 ? -6.484 -16.041 -0.515 1.00 89.94 104 VAL A C 1
ATOM 830 O O . VAL A 1 104 ? -6.713 -16.169 0.691 1.00 89.94 104 VAL A O 1
ATOM 833 N N . ASP A 1 105 ? -5.521 -16.707 -1.144 1.00 90.12 105 ASP A N 1
ATOM 834 C CA . ASP A 1 105 ? -4.618 -17.629 -0.458 1.00 90.12 105 ASP A CA 1
ATOM 835 C C . ASP A 1 105 ? -3.598 -16.888 0.413 1.00 90.12 105 ASP A C 1
ATOM 837 O O . ASP A 1 105 ? -3.192 -15.764 0.111 1.00 90.12 105 ASP A O 1
ATOM 841 N N . VAL A 1 106 ? -3.175 -17.527 1.509 1.00 88.69 106 VAL A N 1
ATOM 842 C CA . VAL A 1 106 ? -2.161 -16.991 2.426 1.00 88.69 106 VAL A CA 1
ATOM 843 C C . VAL A 1 106 ? -0.861 -17.770 2.268 1.00 88.69 106 VAL A C 1
ATOM 845 O O . VAL A 1 106 ? -0.818 -18.972 2.530 1.00 88.69 106 VAL A O 1
ATOM 848 N N . VAL A 1 107 ? 0.211 -17.076 1.896 1.00 89.31 107 VAL A N 1
ATOM 849 C CA . VAL A 1 107 ? 1.555 -17.638 1.725 1.00 89.31 107 VAL A CA 1
ATOM 850 C C . VAL A 1 107 ? 2.536 -17.072 2.748 1.00 89.31 107 VAL A C 1
ATOM 852 O O . VAL A 1 107 ? 2.374 -15.966 3.267 1.00 89.31 107 VAL A O 1
ATOM 855 N N . TYR A 1 108 ? 3.578 -17.847 3.045 1.00 86.06 108 TYR A N 1
ATOM 856 C CA . TYR A 1 108 ? 4.568 -17.528 4.084 1.00 86.06 108 TYR A CA 1
ATOM 857 C C . TYR A 1 108 ? 5.974 -17.290 3.528 1.00 86.06 108 TYR A C 1
ATOM 859 O O . TYR A 1 108 ? 6.843 -16.785 4.241 1.00 86.06 108 TYR A O 1
ATOM 867 N N . LYS A 1 109 ? 6.214 -17.676 2.272 1.00 85.75 109 LYS A N 1
ATOM 868 C CA . LYS A 1 109 ? 7.484 -17.498 1.572 1.00 85.75 109 LYS A CA 1
ATOM 869 C C . LYS A 1 109 ? 7.311 -16.462 0.471 1.00 85.75 109 LYS A C 1
ATOM 871 O O . LYS A 1 109 ? 6.286 -16.434 -0.204 1.00 85.75 109 LYS A O 1
ATOM 876 N N . ALA A 1 110 ? 8.307 -15.597 0.320 1.00 83.06 110 ALA A N 1
ATOM 877 C CA . ALA A 1 110 ? 8.270 -14.533 -0.677 1.00 83.06 110 ALA A CA 1
ATOM 878 C C . ALA A 1 110 ? 8.397 -15.093 -2.102 1.00 83.06 110 ALA A C 1
ATOM 880 O O . ALA A 1 110 ? 7.837 -14.537 -3.043 1.00 83.06 110 ALA A O 1
ATOM 881 N N . GLU A 1 111 ? 9.110 -16.209 -2.244 1.00 84.38 111 GLU A N 1
ATOM 882 C CA . GLU A 1 111 ? 9.321 -16.908 -3.509 1.00 84.38 111 GLU A CA 1
ATOM 883 C C . GLU A 1 111 ? 7.988 -17.395 -4.090 1.00 84.38 111 GLU A C 1
ATOM 885 O O . GLU A 1 111 ? 7.722 -17.187 -5.272 1.00 84.38 111 GLU A O 1
ATOM 890 N N . ASP A 1 112 ? 7.098 -17.915 -3.236 1.00 85.19 112 ASP A N 1
ATOM 891 C CA . ASP A 1 112 ? 5.772 -18.390 -3.642 1.00 85.19 112 ASP A CA 1
ATOM 892 C C . ASP A 1 112 ? 4.947 -17.255 -4.282 1.00 85.19 112 ASP A C 1
ATOM 894 O O . ASP A 1 112 ? 4.276 -17.473 -5.289 1.00 85.19 112 ASP A O 1
ATOM 898 N N . VAL A 1 113 ? 5.037 -16.023 -3.755 1.00 84.06 113 VAL A N 1
ATOM 899 C CA . VAL A 1 113 ? 4.338 -14.847 -4.313 1.00 84.06 113 VAL A CA 1
ATOM 900 C C . VAL A 1 113 ? 4.790 -14.575 -5.748 1.00 84.06 113 VAL A C 1
ATOM 902 O O . VAL A 1 113 ? 3.953 -14.357 -6.626 1.00 84.06 113 VAL A O 1
ATOM 905 N N . LEU A 1 114 ? 6.104 -14.577 -5.988 1.00 79.06 114 LEU A N 1
ATOM 906 C CA . LEU A 1 114 ? 6.687 -14.216 -7.281 1.00 79.06 114 LEU A CA 1
ATOM 907 C C . LEU A 1 114 ? 6.537 -15.323 -8.328 1.00 79.06 114 LEU A C 1
ATOM 909 O O . LEU A 1 114 ? 6.268 -15.021 -9.483 1.00 79.06 114 LEU A O 1
ATOM 913 N N . GLU A 1 115 ? 6.697 -16.585 -7.937 1.00 81.25 115 GLU A N 1
ATOM 914 C CA . GLU A 1 115 ? 6.700 -17.704 -8.884 1.00 81.25 115 GLU A CA 1
ATOM 915 C C . GLU A 1 115 ? 5.293 -18.245 -9.170 1.00 81.25 115 GLU A C 1
ATOM 917 O O . GLU A 1 115 ? 5.045 -18.741 -10.265 1.00 81.25 115 GLU A O 1
ATOM 922 N N . SER A 1 116 ? 4.366 -18.161 -8.204 1.00 84.56 116 SER A N 1
ATOM 923 C CA . SER A 1 116 ? 3.059 -18.835 -8.311 1.00 84.56 116 SER A CA 1
ATOM 924 C C . SER A 1 116 ? 1.869 -17.898 -8.521 1.00 84.56 116 SER A C 1
ATOM 926 O O . SER A 1 116 ? 0.887 -18.313 -9.126 1.00 84.56 116 SER A O 1
ATOM 928 N N . TYR A 1 117 ? 1.927 -16.648 -8.047 1.00 86.44 117 TYR A N 1
ATOM 929 C CA . TYR A 1 117 ? 0.761 -15.745 -8.064 1.00 86.44 117 TYR A CA 1
ATOM 930 C C . TYR A 1 117 ? 0.970 -14.522 -8.947 1.00 86.44 117 TYR A C 1
ATOM 932 O O . TYR A 1 117 ? 0.082 -14.139 -9.711 1.00 86.44 117 TYR A O 1
ATOM 940 N N . ALA A 1 118 ? 2.161 -13.931 -8.870 1.00 80.44 118 ALA A N 1
ATOM 941 C CA . ALA A 1 118 ? 2.537 -12.760 -9.639 1.00 80.44 118 ALA A CA 1
ATOM 942 C C . ALA A 1 118 ? 2.304 -12.983 -11.140 1.00 80.44 118 ALA A C 1
ATOM 944 O O . ALA A 1 118 ? 1.573 -12.210 -11.749 1.00 80.44 118 ALA A O 1
ATOM 945 N N . ASP A 1 119 ? 2.841 -14.041 -11.741 1.00 78.56 119 ASP A N 1
ATOM 946 C CA . ASP A 1 119 ? 2.715 -14.274 -13.190 1.00 78.56 119 ASP A CA 1
ATOM 947 C C . ASP A 1 119 ? 1.275 -14.532 -13.660 1.00 78.56 119 ASP A C 1
ATOM 949 O O . ASP A 1 119 ? 0.926 -14.189 -14.791 1.00 78.56 119 ASP A O 1
ATOM 953 N N . LEU A 1 120 ? 0.415 -15.049 -12.779 1.00 80.44 120 LEU A N 1
ATOM 954 C CA . LEU A 1 120 ? -1.003 -15.295 -13.059 1.00 80.44 120 LEU A CA 1
ATOM 955 C C . LEU A 1 120 ? -1.893 -14.063 -12.818 1.00 80.44 120 LEU A C 1
ATOM 957 O O . LEU A 1 120 ? -3.081 -14.099 -13.133 1.00 80.44 120 LEU A O 1
ATOM 961 N N . ASN A 1 121 ? -1.336 -12.971 -12.278 1.00 79.50 121 ASN A N 1
ATOM 962 C CA . ASN A 1 121 ? -2.086 -11.825 -11.747 1.00 79.50 121 ASN A CA 1
ATOM 963 C C . ASN A 1 121 ? -3.180 -12.260 -10.757 1.00 79.50 121 ASN A C 1
ATOM 965 O O . ASN A 1 121 ? -4.296 -11.738 -10.767 1.00 79.50 121 ASN A O 1
ATOM 969 N N . TRP A 1 122 ? -2.864 -13.258 -9.932 1.00 87.06 122 TRP A N 1
ATOM 970 C CA . TRP A 1 122 ? -3.762 -13.745 -8.895 1.00 87.06 122 TRP A CA 1
ATOM 971 C C . TRP A 1 122 ? -3.522 -12.988 -7.589 1.00 87.06 122 TRP A C 1
ATOM 973 O O . TRP A 1 122 ? -2.364 -12.792 -7.204 1.00 87.06 122 TRP A O 1
ATOM 983 N N . PRO A 1 123 ? -4.589 -12.574 -6.884 1.00 89.69 123 PRO A N 1
ATOM 984 C CA . PRO A 1 123 ? -4.435 -11.911 -5.604 1.00 89.69 123 PRO A CA 1
ATOM 985 C C . PRO A 1 123 ? -3.935 -12.903 -4.553 1.00 89.69 123 PRO A C 1
ATOM 987 O O . PRO A 1 123 ? -4.417 -14.032 -4.467 1.00 89.69 123 PRO A O 1
ATOM 990 N N . VAL A 1 124 ? -2.990 -12.470 -3.722 1.00 89.81 124 VAL A N 1
ATOM 991 C CA . VAL A 1 124 ? -2.402 -13.316 -2.676 1.00 89.81 124 VAL A CA 1
ATOM 992 C C . VAL A 1 124 ? -2.115 -12.512 -1.419 1.00 89.81 124 VAL A C 1
ATOM 994 O O . VAL A 1 124 ? -1.692 -11.358 -1.476 1.00 89.81 124 VAL A O 1
ATOM 997 N N . ALA A 1 125 ? -2.335 -13.123 -0.261 1.00 88.81 125 ALA A N 1
ATOM 998 C CA . ALA A 1 125 ? -1.945 -12.574 1.020 1.00 88.81 125 ALA A CA 1
ATOM 999 C C . ALA A 1 125 ? -0.591 -13.157 1.448 1.00 88.81 125 ALA A C 1
ATOM 1001 O O . ALA A 1 125 ? -0.430 -14.367 1.550 1.00 88.81 125 ALA A O 1
ATOM 1002 N N . PHE A 1 126 ? 0.393 -12.317 1.742 1.00 86.38 126 PHE A N 1
ATOM 1003 C CA . PHE A 1 126 ? 1.692 -12.749 2.258 1.00 86.38 126 PHE A CA 1
ATOM 1004 C C . PHE A 1 126 ? 1.815 -12.390 3.733 1.00 86.38 126 PHE A C 1
ATOM 1006 O O . PHE A 1 126 ? 1.697 -11.217 4.105 1.00 86.38 126 PHE A O 1
ATOM 1013 N N . GLN A 1 127 ? 2.101 -13.386 4.567 1.00 85.62 127 GLN A N 1
ATOM 1014 C CA . GLN A 1 127 ? 2.431 -13.155 5.964 1.00 85.62 127 GLN A CA 1
ATOM 1015 C C . GLN A 1 127 ? 3.928 -12.890 6.111 1.00 85.62 127 GLN A C 1
ATOM 1017 O O . GLN A 1 127 ? 4.767 -13.780 5.978 1.00 85.62 127 GLN A O 1
ATOM 1022 N N . SER A 1 128 ? 4.257 -11.661 6.476 1.00 79.56 128 SER A N 1
ATOM 1023 C CA . SER A 1 128 ? 5.633 -11.229 6.637 1.00 79.56 128 SER A CA 1
ATOM 1024 C C . SER A 1 128 ? 6.214 -11.540 8.003 1.00 79.56 128 SER A C 1
ATOM 1026 O O . SER A 1 128 ? 5.532 -11.610 9.029 1.00 79.56 128 SER A O 1
ATOM 1028 N N . ASN A 1 129 ? 7.535 -11.686 8.013 1.00 77.56 129 ASN A N 1
ATOM 1029 C CA . ASN A 1 129 ? 8.319 -11.830 9.229 1.00 77.56 129 ASN A CA 1
ATOM 1030 C C . ASN A 1 129 ? 8.867 -10.495 9.750 1.00 77.56 129 ASN A C 1
ATOM 1032 O O . ASN A 1 129 ? 9.433 -10.466 10.846 1.00 77.56 129 ASN A O 1
ATOM 1036 N N . VAL A 1 130 ? 8.684 -9.400 9.007 1.00 75.00 130 VAL A N 1
ATOM 1037 C CA . VAL A 1 130 ? 9.072 -8.059 9.440 1.00 75.00 130 VAL A CA 1
ATOM 1038 C C . VAL A 1 130 ? 8.207 -7.658 10.631 1.00 75.00 130 VAL A C 1
ATOM 1040 O O . VAL A 1 130 ? 6.980 -7.749 10.597 1.00 75.00 130 VAL A O 1
ATOM 1043 N N . LYS A 1 131 ? 8.869 -7.215 11.702 1.00 74.44 131 LYS A N 1
ATOM 1044 C CA . LYS A 1 131 ? 8.220 -6.656 12.887 1.00 74.44 131 LYS A CA 1
ATOM 1045 C C . LYS A 1 131 ? 8.361 -5.149 12.879 1.00 74.44 131 LYS A C 1
ATOM 1047 O O . LYS A 1 131 ? 9.432 -4.629 12.578 1.00 74.44 131 LYS A O 1
ATOM 1052 N N . THR A 1 132 ? 7.297 -4.461 13.262 1.00 71.94 132 THR A N 1
ATOM 1053 C CA . THR A 1 132 ? 7.287 -3.004 13.373 1.00 71.94 132 THR A CA 1
ATOM 1054 C C . THR A 1 132 ? 6.859 -2.540 14.739 1.00 71.94 132 THR A C 1
ATOM 1056 O O . THR A 1 132 ? 6.095 -3.219 15.418 1.00 71.94 132 THR A O 1
ATOM 1059 N N . ASN A 1 133 ? 7.325 -1.356 15.114 1.00 77.06 133 ASN A N 1
ATOM 1060 C CA . ASN A 1 133 ? 6.856 -0.644 16.294 1.00 77.06 133 ASN A CA 1
ATOM 1061 C C . ASN A 1 133 ? 6.128 0.654 15.918 1.00 77.06 133 ASN A C 1
ATOM 1063 O O . ASN A 1 133 ? 5.825 1.429 16.817 1.00 77.06 133 ASN A O 1
ATOM 1067 N N . VAL A 1 134 ? 5.872 0.882 14.623 1.00 80.62 134 VAL A N 1
ATOM 1068 C CA . VAL A 1 134 ? 5.214 2.088 14.111 1.00 80.62 134 VAL A CA 1
ATOM 1069 C C . VAL A 1 134 ? 3.801 2.190 14.676 1.00 80.62 134 VAL A C 1
ATOM 1071 O O . VAL A 1 134 ? 3.006 1.252 14.574 1.00 80.62 134 VAL A O 1
ATOM 1074 N N . THR A 1 135 ? 3.505 3.340 15.268 1.00 80.12 135 THR A N 1
ATOM 1075 C CA . THR A 1 135 ? 2.192 3.682 15.816 1.00 80.12 135 THR A CA 1
ATOM 1076 C C . THR A 1 135 ? 1.387 4.541 14.841 1.00 80.12 135 THR A C 1
ATOM 1078 O O . THR A 1 135 ? 1.903 5.017 13.829 1.00 80.12 135 THR A O 1
ATOM 1081 N N . VAL A 1 136 ? 0.095 4.729 15.126 1.00 77.69 136 VAL A N 1
ATOM 1082 C CA . VAL A 1 136 ? -0.770 5.609 14.318 1.00 77.69 136 VAL A CA 1
ATOM 1083 C C . VAL A 1 136 ? -0.289 7.055 14.435 1.00 77.69 136 VAL A C 1
ATOM 1085 O O . VAL A 1 136 ? -0.289 7.793 13.454 1.00 77.69 136 VAL A O 1
ATOM 1088 N N . GLU A 1 137 ? 0.180 7.432 15.621 1.00 79.12 137 GLU A N 1
ATOM 1089 C CA . GLU A 1 137 ? 0.743 8.738 15.925 1.00 79.12 137 GLU A CA 1
ATOM 1090 C C . GLU A 1 137 ? 2.008 9.011 15.101 1.00 79.12 137 GLU A C 1
ATOM 1092 O O . GLU A 1 137 ? 2.138 10.098 14.547 1.00 79.12 137 GLU A O 1
ATOM 1097 N N . ASP A 1 138 ? 2.899 8.028 14.932 1.00 81.88 138 ASP A N 1
ATOM 1098 C CA . ASP A 1 138 ? 4.114 8.189 14.112 1.00 81.88 138 ASP A CA 1
ATOM 1099 C C . ASP A 1 138 ? 3.781 8.468 12.635 1.00 81.88 138 ASP A C 1
ATOM 1101 O O . ASP A 1 138 ? 4.374 9.342 11.990 1.00 81.88 138 ASP A O 1
ATOM 1105 N N . VAL A 1 139 ? 2.802 7.734 12.093 1.00 80.94 139 VAL A N 1
ATOM 1106 C CA . VAL A 1 139 ? 2.335 7.906 10.708 1.00 80.94 139 VAL A CA 1
ATOM 1107 C C . VAL A 1 139 ? 1.656 9.261 10.536 1.00 80.94 139 VAL A C 1
ATOM 1109 O O . VAL A 1 139 ? 1.891 9.959 9.549 1.00 80.94 139 VAL A O 1
ATOM 1112 N N . ALA A 1 140 ? 0.854 9.668 11.513 1.00 77.94 140 ALA A N 1
ATOM 1113 C CA . ALA A 1 140 ? 0.218 10.970 11.510 1.00 77.94 140 ALA A CA 1
ATOM 1114 C C . ALA A 1 140 ? 1.217 12.121 11.608 1.00 77.94 140 ALA A C 1
ATOM 1116 O O . ALA A 1 140 ? 1.110 13.080 10.858 1.00 77.94 140 ALA A O 1
ATOM 1117 N N . LEU A 1 141 ? 2.222 12.028 12.479 1.00 76.88 141 LEU A N 1
ATOM 1118 C CA . LEU A 1 141 ? 3.278 13.036 12.586 1.00 76.88 141 LEU A CA 1
ATOM 1119 C C . LEU A 1 141 ? 4.003 13.229 11.252 1.00 76.88 141 LEU A C 1
ATOM 1121 O O . LEU A 1 141 ? 4.274 14.361 10.861 1.00 76.88 141 LEU A O 1
ATOM 1125 N N . THR A 1 142 ? 4.228 12.152 10.499 1.00 75.31 142 THR A N 1
ATOM 1126 C CA . THR A 1 142 ? 4.829 12.229 9.156 1.00 75.31 142 THR A CA 1
ATOM 1127 C C . THR A 1 142 ? 4.006 13.061 8.178 1.00 75.31 142 THR A C 1
ATOM 1129 O O . THR A 1 142 ? 4.579 13.773 7.357 1.00 75.31 142 THR A O 1
ATOM 1132 N N . PHE A 1 143 ? 2.679 13.018 8.287 1.00 69.25 143 PHE A N 1
ATOM 1133 C CA . PHE A 1 143 ? 1.792 13.858 7.485 1.00 69.25 143 PHE A CA 1
ATOM 1134 C C . PHE A 1 143 ? 1.978 15.358 7.775 1.00 69.25 143 PHE A C 1
ATOM 1136 O O . PHE A 1 143 ? 1.778 16.183 6.892 1.00 69.25 143 PHE A O 1
ATOM 1143 N N . LEU A 1 144 ? 2.377 15.718 8.997 1.00 67.38 144 LEU A N 1
ATOM 1144 C CA . LEU A 1 144 ? 2.328 17.094 9.511 1.00 67.38 144 LEU A CA 1
ATOM 1145 C C . LEU A 1 144 ? 3.683 17.792 9.543 1.00 67.38 144 LEU A C 1
ATOM 1147 O O . LEU A 1 144 ? 3.746 19.009 9.684 1.00 67.38 144 LEU A O 1
ATOM 1151 N N . ILE A 1 145 ? 4.774 17.030 9.460 1.00 61.62 145 ILE A N 1
ATOM 1152 C CA . ILE A 1 145 ? 6.144 17.549 9.577 1.00 61.62 145 ILE A CA 1
ATOM 1153 C C . ILE A 1 145 ? 6.567 18.380 8.342 1.00 61.62 145 ILE A C 1
ATOM 1155 O O . ILE A 1 145 ? 7.656 18.951 8.334 1.00 61.62 145 ILE A O 1
ATOM 1159 N N . GLY A 1 146 ? 5.721 18.537 7.318 1.00 56.84 146 GLY A N 1
ATOM 1160 C CA . GLY A 1 146 ? 6.037 19.363 6.150 1.00 56.84 146 GLY A CA 1
ATOM 1161 C C . GLY A 1 146 ? 4.925 20.321 5.732 1.00 56.84 146 GLY A C 1
ATOM 1162 O O . GLY A 1 146 ? 3.749 20.024 5.900 1.00 56.84 146 GLY A O 1
ATOM 1163 N N . ASP A 1 147 ? 5.307 21.396 5.035 1.00 57.25 147 ASP A N 1
ATOM 1164 C CA . ASP A 1 147 ? 4.420 22.237 4.200 1.00 57.25 147 ASP A CA 1
ATOM 1165 C C . ASP A 1 147 ? 3.867 21.478 2.968 1.00 57.25 147 ASP A C 1
ATOM 1167 O O . ASP A 1 147 ? 3.438 22.059 1.970 1.00 57.25 147 ASP A O 1
ATOM 1171 N N . LEU A 1 148 ? 3.939 20.149 2.997 1.00 60.50 148 LEU A N 1
ATOM 1172 C CA . LEU A 1 148 ? 3.619 19.268 1.894 1.00 60.50 148 LEU A CA 1
ATOM 1173 C C . LEU A 1 148 ? 2.180 18.798 2.058 1.00 60.50 148 LEU A C 1
ATOM 1175 O O . LEU A 1 148 ? 1.863 17.983 2.923 1.00 60.50 148 LEU A O 1
ATOM 1179 N N . PHE A 1 149 ? 1.305 19.323 1.210 1.00 65.44 149 PHE A N 1
ATOM 1180 C CA . PHE A 1 149 ? -0.085 18.903 1.179 1.00 65.44 149 PHE A CA 1
ATOM 1181 C C . PHE A 1 149 ? -0.188 17.474 0.630 1.00 65.44 149 PHE A C 1
ATOM 1183 O O . PHE A 1 149 ? 0.416 17.179 -0.406 1.00 65.44 149 PHE A O 1
ATOM 1190 N N . PRO A 1 150 ? -0.951 16.583 1.282 1.00 71.19 150 PRO A N 1
ATOM 1191 C CA . PRO A 1 150 ? -1.264 15.286 0.697 1.00 71.19 150 PRO A CA 1
ATOM 1192 C C . PRO A 1 150 ? -1.998 15.450 -0.635 1.00 71.19 150 PRO A C 1
ATOM 1194 O O . PRO A 1 150 ? -2.806 16.367 -0.810 1.00 71.19 150 PRO A O 1
ATOM 1197 N N . CYS A 1 151 ? -1.802 14.498 -1.540 1.00 79.56 151 CYS A N 1
ATOM 1198 C CA . CYS A 1 151 ? -2.681 14.357 -2.689 1.00 79.56 151 CYS A CA 1
ATOM 1199 C C . CYS A 1 151 ? -3.895 13.499 -2.309 1.00 79.56 151 CYS A C 1
ATOM 1201 O O . CYS A 1 151 ? -3.781 12.576 -1.503 1.00 79.56 151 CYS A O 1
ATOM 1203 N N . ASP A 1 152 ? -5.054 13.798 -2.897 1.00 83.81 152 ASP A N 1
ATOM 1204 C CA . ASP A 1 152 ? -6.261 12.958 -2.815 1.00 83.81 152 ASP A CA 1
ATOM 1205 C C . ASP A 1 152 ? -6.681 12.609 -1.374 1.00 83.81 152 ASP A C 1
ATOM 1207 O O . ASP A 1 152 ? -7.056 11.477 -1.065 1.00 83.81 152 ASP A O 1
ATOM 1211 N N . TYR A 1 153 ? -6.566 13.590 -0.471 1.00 85.88 153 TYR A N 1
ATOM 1212 C CA . TYR A 1 153 ? -7.000 13.435 0.913 1.00 85.88 153 TYR A CA 1
ATOM 1213 C C . TYR A 1 153 ? -8.521 13.305 0.991 1.00 85.88 153 TYR A C 1
ATOM 1215 O O . TYR A 1 153 ? -9.259 14.212 0.597 1.00 85.88 153 TYR A O 1
ATOM 1223 N N . GLU A 1 154 ? -8.985 12.211 1.587 1.00 88.44 154 GLU A N 1
ATOM 1224 C CA . GLU A 1 154 ? -10.390 11.995 1.902 1.00 88.44 154 GLU A CA 1
ATOM 1225 C C . GLU A 1 154 ? -10.563 11.597 3.365 1.00 88.44 154 GLU A C 1
ATOM 1227 O O . GLU A 1 154 ? -9.814 10.791 3.917 1.00 88.44 154 GLU A O 1
ATOM 1232 N N . SER A 1 155 ? -11.597 12.148 3.996 1.00 89.19 155 SER A N 1
ATOM 1233 C CA . SER A 1 155 ? -11.992 11.827 5.363 1.00 89.19 155 SER A CA 1
ATOM 1234 C C . SER A 1 155 ? -13.483 12.095 5.559 1.00 89.19 155 SER A C 1
ATOM 1236 O O . SER A 1 155 ? -14.072 12.946 4.888 1.00 89.19 155 SER A O 1
ATOM 1238 N N . ASN A 1 156 ? -14.111 11.409 6.519 1.00 90.50 156 ASN A N 1
ATOM 1239 C CA . ASN A 1 156 ? -15.438 11.806 7.002 1.00 90.50 156 ASN A CA 1
ATOM 1240 C C . ASN A 1 156 ? -15.399 13.086 7.846 1.00 90.50 156 ASN A C 1
ATOM 1242 O O . ASN A 1 156 ? -16.450 13.679 8.095 1.00 90.50 156 ASN A O 1
ATOM 1246 N N . LEU A 1 157 ? -14.221 13.491 8.320 1.00 85.62 157 LEU A N 1
ATOM 1247 C CA . LEU A 1 157 ? -14.051 14.675 9.138 1.00 85.62 157 LEU A CA 1
ATOM 1248 C C . LEU A 1 157 ? -13.523 15.841 8.296 1.00 85.62 157 LEU A C 1
ATOM 1250 O O . LEU A 1 157 ? -12.546 15.719 7.564 1.00 85.62 157 LEU A O 1
ATOM 1254 N N . LYS A 1 158 ? -14.158 17.006 8.442 1.00 83.56 158 LYS A N 1
ATOM 1255 C CA . LYS A 1 158 ? -13.728 18.272 7.825 1.00 83.56 158 LYS A CA 1
ATOM 1256 C C . LYS A 1 158 ? -12.858 19.088 8.789 1.00 83.56 158 LYS A C 1
ATOM 1258 O O . LYS A 1 158 ? -13.132 20.261 9.027 1.00 83.56 158 LYS A O 1
ATOM 1263 N N . ILE A 1 159 ? -11.885 18.440 9.423 1.00 77.50 159 ILE A N 1
ATOM 1264 C CA . ILE A 1 159 ? -10.960 19.065 10.379 1.00 77.50 159 ILE A CA 1
ATOM 1265 C C . ILE A 1 159 ? -9.527 18.628 10.086 1.00 77.50 159 ILE A C 1
ATOM 1267 O O . ILE A 1 159 ? -9.304 17.698 9.315 1.00 77.50 159 ILE A O 1
ATOM 1271 N N . ASP A 1 160 ? -8.584 19.286 10.754 1.00 77.19 160 ASP A N 1
ATOM 1272 C CA . ASP A 1 160 ? -7.175 18.915 10.735 1.00 77.19 160 ASP A CA 1
ATOM 1273 C C . ASP A 1 160 ? -6.949 17.460 11.216 1.00 77.19 160 ASP A C 1
ATOM 1275 O O . ASP A 1 160 ? -7.527 17.069 12.241 1.00 77.19 160 ASP A O 1
ATOM 1279 N N . PRO A 1 161 ? -6.119 16.656 10.524 1.00 74.75 161 PRO A N 1
ATOM 1280 C CA . PRO A 1 161 ? -5.834 15.270 10.895 1.00 74.75 161 PRO A CA 1
ATOM 1281 C C . PRO A 1 161 ? -5.282 15.064 12.310 1.00 74.75 161 PRO A C 1
ATOM 1283 O O . PRO A 1 161 ? -5.671 14.086 12.948 1.00 74.75 161 PRO A O 1
ATOM 1286 N N . LEU A 1 162 ? -4.463 15.977 12.855 1.00 75.12 162 LEU A N 1
ATOM 1287 C CA . LEU A 1 162 ? -4.028 15.894 14.263 1.00 75.12 162 LEU A CA 1
ATOM 1288 C C . LEU A 1 162 ? -5.216 15.910 15.193 1.00 75.12 162 LEU A C 1
ATOM 1290 O O . LEU A 1 162 ? -5.364 15.080 16.090 1.00 75.12 162 LEU A O 1
ATOM 1294 N N . ARG A 1 163 ? -6.091 16.877 14.938 1.00 79.00 163 ARG A N 1
ATOM 1295 C CA . ARG A 1 163 ? -7.275 17.068 15.746 1.00 79.00 163 ARG A CA 1
ATOM 1296 C C . ARG A 1 163 ? -8.202 15.869 15.614 1.00 79.00 163 ARG A C 1
ATOM 1298 O O . ARG A 1 163 ? -8.826 15.501 16.600 1.00 79.00 163 ARG A O 1
ATOM 1305 N N . ALA A 1 164 ? -8.275 15.244 14.439 1.00 80.56 164 ALA A N 1
ATOM 1306 C CA . ALA A 1 164 ? -9.017 14.003 14.247 1.00 80.56 164 ALA A CA 1
ATOM 1307 C C . ALA A 1 164 ? -8.469 12.857 15.109 1.00 80.56 164 ALA A C 1
ATOM 1309 O O . ALA A 1 164 ? -9.258 12.156 15.736 1.00 80.56 164 ALA A O 1
ATOM 1310 N N . ILE A 1 165 ? -7.149 12.695 15.211 1.00 81.19 165 ILE A N 1
ATOM 1311 C CA . ILE A 1 165 ? -6.530 11.608 15.990 1.00 81.19 165 ILE A CA 1
ATOM 1312 C C . ILE A 1 165 ? -6.820 11.736 17.485 1.00 81.19 165 ILE A C 1
ATOM 1314 O O . ILE A 1 165 ? -7.081 10.738 18.152 1.00 81.19 165 ILE A O 1
ATOM 1318 N N . GLU A 1 166 ? -6.866 12.960 18.003 1.00 82.94 166 GLU A N 1
ATOM 1319 C CA . GLU A 1 166 ? -7.222 13.218 19.402 1.00 82.94 166 GLU A CA 1
ATOM 1320 C C . GLU A 1 166 ? -8.719 12.998 19.698 1.00 82.94 166 GLU A C 1
ATOM 1322 O O . GLU A 1 166 ? -9.135 12.905 20.860 1.00 82.94 166 GLU A O 1
ATOM 1327 N N . MET A 1 167 ? -9.566 12.902 18.667 1.00 80.31 167 MET A N 1
ATOM 1328 C CA . MET A 1 167 ? -10.999 12.702 18.853 1.00 80.31 167 MET A CA 1
ATOM 1329 C C . MET A 1 167 ? -11.344 11.261 19.222 1.00 80.31 167 MET A C 1
ATOM 1331 O O . MET A 1 167 ? -10.874 10.285 18.646 1.00 80.31 167 MET A O 1
ATOM 1335 N N . LYS A 1 168 ? -12.312 11.128 20.133 1.00 79.81 168 LYS A N 1
ATOM 1336 C CA . LYS A 1 168 ? -12.868 9.831 20.552 1.00 79.81 168 LYS A CA 1
ATOM 1337 C C . LYS A 1 168 ? -13.979 9.298 19.634 1.00 79.81 168 LYS A C 1
ATOM 1339 O O . LYS A 1 168 ? -14.509 8.218 19.904 1.00 79.81 168 LYS A O 1
ATOM 1344 N N . TYR A 1 169 ? -14.358 10.046 18.597 1.00 85.25 169 TYR A N 1
ATOM 1345 C CA . TYR A 1 169 ? -15.393 9.662 17.632 1.00 85.25 169 TYR A CA 1
ATOM 1346 C C . TYR A 1 169 ? -14.809 8.828 16.488 1.00 85.25 169 TYR A C 1
ATOM 1348 O O . TYR A 1 169 ? -13.607 8.854 16.250 1.00 85.25 169 TYR A O 1
ATOM 1356 N N . GLY A 1 170 ? -15.666 8.088 15.781 1.00 89.94 170 GLY A N 1
ATOM 1357 C CA . GLY A 1 170 ? -15.244 7.250 14.662 1.00 89.94 170 GLY A CA 1
ATOM 1358 C C . GLY A 1 170 ? -14.793 8.070 13.450 1.00 89.94 170 GLY A C 1
ATOM 1359 O O . GLY A 1 170 ? -15.572 8.879 12.937 1.00 89.94 170 GLY A O 1
ATOM 1360 N N . TRP A 1 171 ? -13.577 7.839 12.957 1.00 90.81 171 TRP A N 1
ATOM 1361 C CA . TRP A 1 171 ? -13.028 8.553 11.803 1.00 90.81 171 TRP A CA 1
ATOM 1362 C C . TRP A 1 171 ? -12.244 7.656 10.857 1.00 90.81 171 TRP A C 1
ATOM 1364 O O . TRP A 1 171 ? -11.634 6.673 11.274 1.00 90.81 171 TRP A O 1
ATOM 1374 N N . PHE A 1 172 ? -12.252 8.021 9.578 1.00 91.06 172 PHE A N 1
ATOM 1375 C CA . PHE A 1 172 ? -11.338 7.488 8.578 1.00 91.06 172 PHE A CA 1
ATOM 1376 C C . PHE A 1 172 ? -10.603 8.635 7.903 1.00 91.06 172 PHE A C 1
ATOM 1378 O O . PHE A 1 172 ? -11.128 9.744 7.789 1.00 91.06 172 PHE A O 1
ATOM 1385 N N . MET A 1 173 ? -9.403 8.347 7.435 1.00 88.75 173 MET A N 1
ATOM 1386 C CA . MET A 1 173 ? -8.666 9.214 6.539 1.00 88.75 173 MET A CA 1
ATOM 1387 C C . MET A 1 173 ? -7.823 8.356 5.608 1.00 88.75 173 MET A C 1
ATOM 1389 O O . MET A 1 173 ? -7.258 7.342 6.026 1.00 88.75 173 MET A O 1
ATOM 1393 N N . HIS A 1 174 ? -7.734 8.756 4.352 1.00 88.75 174 HIS A N 1
ATOM 1394 C CA . HIS A 1 174 ? -6.732 8.226 3.447 1.00 88.75 174 HIS A CA 1
ATOM 1395 C C . HIS A 1 174 ? -6.211 9.318 2.539 1.00 88.75 174 HIS A C 1
ATOM 1397 O O . HIS A 1 174 ? -6.906 10.290 2.252 1.00 88.75 174 HIS A O 1
ATOM 1403 N N . TRP A 1 175 ? -4.973 9.153 2.105 1.00 86.38 175 TRP A N 1
ATOM 1404 C CA . TRP A 1 175 ? -4.336 10.077 1.189 1.00 86.38 175 TRP A CA 1
ATOM 1405 C C . TRP A 1 175 ? -3.210 9.399 0.425 1.00 86.38 175 TRP A C 1
ATOM 1407 O O . TRP A 1 175 ? -2.696 8.346 0.819 1.00 86.38 175 TRP A O 1
ATOM 1417 N N . ARG A 1 176 ? -2.802 10.054 -0.655 1.00 85.12 176 ARG A N 1
ATOM 1418 C CA . ARG A 1 176 ? -1.637 9.700 -1.446 1.00 85.12 176 ARG A CA 1
ATOM 1419 C C . ARG A 1 176 ? -0.449 10.573 -1.045 1.00 85.12 176 ARG A C 1
ATOM 1421 O O . ARG A 1 176 ? -0.517 11.801 -1.097 1.00 85.1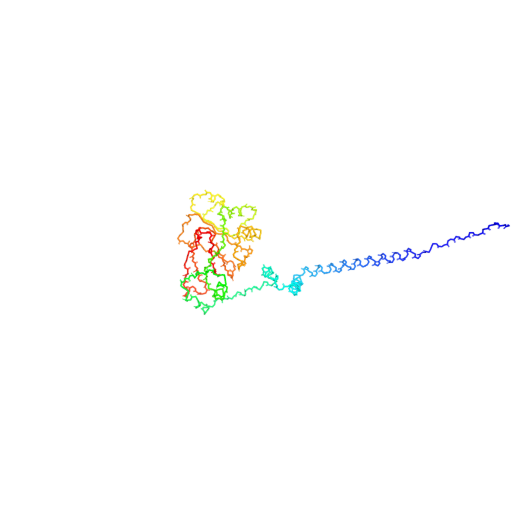2 176 ARG A O 1
ATOM 1428 N N . ASN A 1 177 ? 0.662 9.931 -0.693 1.00 80.12 177 ASN A N 1
ATOM 1429 C CA . ASN A 1 177 ? 1.967 10.573 -0.554 1.00 80.12 177 ASN A CA 1
ATOM 1430 C C . ASN A 1 177 ? 2.540 10.755 -1.966 1.00 80.12 177 ASN A C 1
ATOM 1432 O O . ASN A 1 177 ? 3.108 9.820 -2.535 1.00 80.12 177 ASN A O 1
ATOM 1436 N N . CYS A 1 178 ? 2.311 11.926 -2.557 1.00 76.06 178 CYS A N 1
ATOM 1437 C CA . CYS A 1 178 ? 2.709 12.238 -3.933 1.00 76.06 178 CYS A CA 1
ATOM 1438 C C . CYS A 1 178 ? 4.092 12.892 -4.047 1.00 76.06 178 CYS A C 1
ATOM 1440 O O . CYS A 1 178 ? 4.658 12.928 -5.138 1.00 76.06 178 CYS A O 1
ATOM 1442 N N . ASP A 1 179 ? 4.653 13.379 -2.938 1.00 73.88 179 ASP A N 1
ATOM 1443 C CA . ASP A 1 179 ? 5.994 13.956 -2.905 1.00 73.88 179 ASP A CA 1
ATOM 1444 C C . ASP A 1 179 ? 7.049 12.914 -2.494 1.00 73.88 179 ASP A C 1
ATOM 1446 O O . ASP A 1 179 ? 6.853 12.134 -1.556 1.00 73.88 179 ASP A O 1
ATOM 1450 N N . ASP A 1 180 ? 8.200 12.914 -3.173 1.00 72.94 180 ASP A N 1
ATOM 1451 C CA . ASP A 1 180 ? 9.301 11.988 -2.890 1.00 72.94 180 ASP A CA 1
ATOM 1452 C C . ASP A 1 180 ? 9.857 12.148 -1.462 1.00 72.94 180 ASP A C 1
ATOM 1454 O O . ASP A 1 180 ? 10.283 11.167 -0.854 1.00 72.94 180 ASP A O 1
ATOM 1458 N N . VAL A 1 181 ? 9.811 13.348 -0.877 1.00 77.12 181 VAL A N 1
ATOM 1459 C CA . VAL A 1 181 ? 10.198 13.597 0.519 1.00 77.12 181 VAL A CA 1
ATOM 1460 C C . VAL A 1 181 ? 9.256 12.867 1.474 1.00 77.12 181 VAL A C 1
ATOM 1462 O O . VAL A 1 181 ? 9.729 12.128 2.339 1.00 77.12 181 VAL A O 1
ATOM 1465 N N . GLN A 1 182 ? 7.939 12.995 1.295 1.00 70.50 182 GLN A N 1
ATOM 1466 C CA . GLN A 1 182 ? 6.960 12.271 2.116 1.00 70.50 182 GLN A CA 1
ATOM 1467 C C . GLN A 1 182 ? 7.095 10.756 1.936 1.00 70.50 182 GLN A C 1
ATOM 1469 O O . GLN A 1 182 ? 7.128 10.013 2.919 1.00 70.50 182 GLN A O 1
ATOM 1474 N N . GLY A 1 183 ? 7.267 10.298 0.692 1.00 73.38 183 GLY A N 1
ATOM 1475 C CA . GLY A 1 183 ? 7.538 8.895 0.392 1.00 73.38 183 GLY A CA 1
ATOM 1476 C C . GLY A 1 183 ? 8.796 8.382 1.103 1.00 73.38 183 GLY A C 1
ATOM 1477 O O . GLY A 1 183 ? 8.780 7.296 1.680 1.00 73.38 183 GLY A O 1
ATOM 1478 N N . LYS A 1 184 ? 9.881 9.169 1.136 1.00 77.31 184 LYS A N 1
ATOM 1479 C CA . LYS A 1 184 ? 11.119 8.830 1.862 1.00 77.31 184 LYS A CA 1
ATOM 1480 C C . LYS A 1 184 ? 10.912 8.738 3.370 1.00 77.31 184 LYS A C 1
ATOM 1482 O O . LYS A 1 184 ? 11.425 7.796 3.969 1.00 77.31 184 LYS A O 1
ATOM 1487 N N . ILE A 1 185 ? 10.176 9.671 3.975 1.00 78.00 185 ILE A N 1
ATOM 1488 C CA . ILE A 1 185 ? 9.904 9.646 5.421 1.00 78.00 185 ILE A CA 1
ATOM 1489 C C . ILE A 1 185 ? 9.056 8.418 5.769 1.00 78.00 185 ILE A C 1
ATOM 1491 O O . ILE A 1 185 ? 9.395 7.680 6.694 1.00 78.00 185 ILE A O 1
ATOM 1495 N N . MET A 1 186 ? 8.032 8.113 4.969 1.00 75.81 186 MET A N 1
ATOM 1496 C CA . MET A 1 186 ? 7.213 6.917 5.175 1.00 75.81 186 MET A CA 1
ATOM 1497 C C . MET A 1 186 ? 8.036 5.622 5.037 1.00 75.81 186 MET A C 1
ATOM 1499 O O . MET A 1 186 ? 7.916 4.721 5.866 1.00 75.81 186 MET A O 1
ATOM 1503 N N . ARG A 1 187 ? 8.953 5.552 4.058 1.00 75.56 187 ARG A N 1
ATOM 1504 C CA . ARG A 1 187 ? 9.918 4.440 3.909 1.00 75.56 187 ARG A CA 1
ATOM 1505 C C . ARG A 1 187 ? 10.930 4.342 5.057 1.00 75.56 187 ARG A C 1
ATOM 1507 O O . ARG A 1 187 ? 11.514 3.280 5.276 1.00 75.56 187 ARG A O 1
ATOM 1514 N N . ALA A 1 188 ? 11.187 5.442 5.764 1.00 78.06 188 ALA A N 1
ATOM 1515 C CA . ALA A 1 188 ? 12.038 5.445 6.948 1.00 78.06 188 ALA A CA 1
ATOM 1516 C C . ALA A 1 188 ? 11.297 4.903 8.178 1.00 78.06 188 ALA A C 1
ATOM 1518 O O . ALA A 1 188 ? 11.900 4.170 8.961 1.00 78.06 188 ALA A O 1
ATOM 1519 N N . LEU A 1 189 ? 10.001 5.210 8.317 1.00 77.69 189 LEU A N 1
ATOM 1520 C CA . LEU A 1 189 ? 9.148 4.635 9.360 1.00 77.69 189 LEU A CA 1
ATOM 1521 C C . LEU A 1 189 ? 8.936 3.137 9.157 1.00 77.69 189 LEU A C 1
ATOM 1523 O O . LEU A 1 189 ? 9.030 2.353 10.100 1.00 77.69 189 LEU A O 1
ATOM 1527 N N . TYR A 1 190 ? 8.662 2.739 7.919 1.00 75.81 190 TYR A N 1
ATOM 1528 C CA . TYR A 1 190 ? 8.349 1.367 7.580 1.00 75.81 190 TYR A CA 1
ATOM 1529 C C . TYR A 1 190 ? 9.173 0.882 6.391 1.00 75.81 190 TYR A C 1
ATOM 1531 O O . TYR A 1 190 ? 9.090 1.412 5.284 1.00 75.81 190 TYR A O 1
ATOM 1539 N N . ARG A 1 191 ? 9.932 -0.192 6.625 1.00 75.38 191 ARG A N 1
ATOM 1540 C CA . ARG A 1 191 ? 10.596 -0.954 5.569 1.00 75.38 191 ARG A CA 1
ATOM 1541 C C . ARG A 1 191 ? 9.806 -2.229 5.288 1.00 75.38 191 ARG A C 1
ATOM 1543 O O . ARG A 1 191 ? 9.656 -3.033 6.210 1.00 75.38 191 ARG A O 1
ATOM 1550 N N . PRO A 1 192 ? 9.318 -2.426 4.057 1.00 71.69 192 PRO A N 1
ATOM 1551 C CA . PRO A 1 192 ? 8.653 -3.654 3.681 1.00 71.69 192 PRO A CA 1
ATOM 1552 C C . PRO A 1 192 ? 9.689 -4.763 3.489 1.00 71.69 192 PRO A C 1
ATOM 1554 O O . PRO A 1 192 ? 10.900 -4.544 3.586 1.00 71.69 192 PRO A O 1
ATOM 1557 N N . ASP A 1 193 ? 9.207 -5.961 3.190 1.00 73.00 193 ASP A N 1
ATOM 1558 C CA . ASP A 1 193 ? 10.056 -7.084 2.825 1.00 73.00 193 ASP A CA 1
ATOM 1559 C C . ASP A 1 193 ? 10.863 -6.774 1.564 1.00 73.00 193 ASP A C 1
ATOM 1561 O O . ASP A 1 193 ? 10.398 -6.093 0.655 1.00 73.00 193 ASP A O 1
ATOM 1565 N N . SER A 1 194 ? 12.086 -7.297 1.486 1.00 69.62 194 SER A N 1
ATOM 1566 C CA . SER A 1 194 ? 13.060 -6.914 0.456 1.00 69.62 194 SER A CA 1
ATOM 1567 C C . SER A 1 194 ? 12.648 -7.247 -0.980 1.00 69.62 194 SER A C 1
ATOM 1569 O O . SER A 1 194 ? 13.234 -6.712 -1.913 1.00 69.62 194 SER A O 1
ATOM 1571 N N . PHE A 1 195 ? 11.675 -8.140 -1.174 1.00 73.00 195 PHE A N 1
ATOM 1572 C CA . PHE A 1 195 ? 11.146 -8.459 -2.503 1.00 73.00 195 PHE A CA 1
ATOM 1573 C C . PHE A 1 195 ? 10.142 -7.410 -3.012 1.00 73.00 195 PHE A C 1
ATOM 1575 O O . PHE A 1 195 ? 9.816 -7.391 -4.197 1.00 73.00 195 PHE A O 1
ATOM 1582 N N . LEU A 1 196 ? 9.677 -6.517 -2.133 1.00 71.62 196 LEU A N 1
ATOM 1583 C CA . LEU A 1 196 ? 8.815 -5.397 -2.475 1.00 71.62 196 LEU A CA 1
ATOM 1584 C C . LEU A 1 196 ? 9.651 -4.158 -2.783 1.00 71.62 196 LEU A C 1
ATOM 1586 O O . LEU A 1 196 ? 10.274 -3.566 -1.902 1.00 71.62 196 LEU A O 1
ATOM 1590 N N . SER A 1 197 ? 9.607 -3.712 -4.036 1.00 66.69 197 SER A N 1
ATOM 1591 C CA . SER A 1 197 ? 10.063 -2.370 -4.389 1.00 66.69 197 SER A CA 1
ATOM 1592 C C . SER A 1 197 ? 8.944 -1.374 -4.087 1.00 66.69 197 SER A C 1
ATOM 1594 O O . SER A 1 197 ? 7.864 -1.456 -4.673 1.00 66.69 197 SER A O 1
ATOM 1596 N N . ILE A 1 198 ? 9.171 -0.443 -3.155 1.00 63.47 198 ILE A N 1
ATOM 1597 C CA . ILE A 1 198 ? 8.201 0.628 -2.901 1.00 63.47 198 ILE A CA 1
ATOM 1598 C C . ILE A 1 198 ? 8.346 1.686 -3.989 1.00 63.47 198 ILE A C 1
ATOM 1600 O O . ILE A 1 198 ? 9.412 2.283 -4.142 1.00 63.47 198 ILE A O 1
ATOM 1604 N N . SER A 1 199 ? 7.240 1.962 -4.676 1.00 67.12 199 SER A N 1
ATOM 1605 C CA . SER A 1 199 ? 7.095 3.154 -5.508 1.00 67.12 199 SER A CA 1
ATOM 1606 C C . SER A 1 199 ? 7.386 4.442 -4.718 1.00 67.12 199 SER A C 1
ATOM 1608 O O . SER A 1 199 ? 7.285 4.503 -3.489 1.00 67.12 199 SER A O 1
ATOM 1610 N N . SER A 1 200 ? 7.744 5.513 -5.426 1.00 65.00 200 SER A N 1
ATOM 1611 C CA . SER A 1 200 ? 7.795 6.849 -4.829 1.00 65.00 200 SER A CA 1
ATOM 1612 C C . SER A 1 200 ? 6.422 7.284 -4.316 1.00 65.00 200 SER A C 1
ATOM 1614 O O . SER A 1 200 ? 6.346 7.920 -3.268 1.00 65.00 200 SER A O 1
ATOM 1616 N N . GLU A 1 201 ? 5.357 6.879 -5.013 1.00 74.81 201 GLU A N 1
ATOM 1617 C CA . GLU A 1 201 ? 3.971 7.140 -4.633 1.00 74.81 201 GLU A CA 1
ATOM 1618 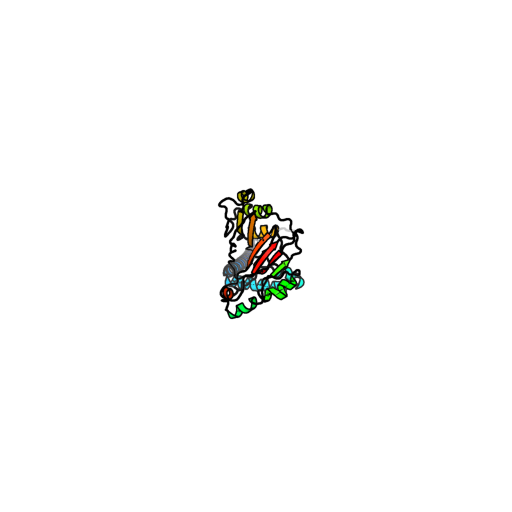C C . GLU A 1 201 ? 3.426 6.012 -3.756 1.00 74.81 201 GLU A C 1
ATOM 1620 O O . GLU A 1 201 ? 3.437 4.841 -4.137 1.00 74.81 201 GLU A O 1
ATOM 1625 N N . THR A 1 202 ? 2.913 6.370 -2.582 1.00 79.94 202 THR A N 1
ATOM 1626 C CA . THR A 1 202 ? 2.291 5.425 -1.644 1.00 79.94 202 THR A CA 1
ATOM 1627 C C . THR A 1 202 ? 0.957 5.966 -1.159 1.00 79.94 202 THR A C 1
ATOM 1629 O O . THR A 1 202 ? 0.729 7.174 -1.172 1.00 79.94 202 THR A O 1
ATOM 1632 N N . TRP A 1 203 ? 0.077 5.071 -0.724 1.00 84.38 203 TRP A N 1
ATOM 1633 C CA . TRP A 1 203 ? -1.190 5.431 -0.099 1.00 84.38 203 TRP A CA 1
ATOM 1634 C C . TRP A 1 203 ? -1.137 5.106 1.384 1.00 84.38 203 TRP A C 1
ATOM 1636 O O . TRP A 1 203 ? -0.726 4.010 1.766 1.00 84.38 203 TRP A O 1
ATOM 1646 N N . THR A 1 204 ? -1.583 6.047 2.207 1.00 86.75 204 THR A N 1
ATOM 1647 C CA . THR A 1 204 ? -1.760 5.832 3.639 1.00 86.75 204 THR A CA 1
ATOM 1648 C C . THR A 1 204 ? -3.247 5.798 3.944 1.00 86.75 204 THR A C 1
ATOM 1650 O O . THR A 1 204 ? -3.995 6.671 3.511 1.00 86.75 204 THR A O 1
ATOM 1653 N N . ILE A 1 205 ? -3.676 4.782 4.691 1.00 89.00 205 ILE A N 1
ATOM 1654 C CA . ILE A 1 205 ? -5.069 4.583 5.090 1.00 89.00 205 ILE A CA 1
ATOM 1655 C C . ILE A 1 205 ? -5.084 4.386 6.598 1.00 89.00 205 ILE A C 1
ATOM 1657 O O . ILE A 1 205 ? -4.395 3.512 7.124 1.00 89.00 205 ILE A O 1
ATOM 1661 N N . MET A 1 206 ? -5.869 5.197 7.297 1.00 88.25 206 MET A N 1
ATOM 1662 C CA . MET A 1 206 ? -6.008 5.130 8.745 1.00 88.25 206 MET A CA 1
ATOM 1663 C C . MET A 1 206 ? -7.473 5.238 9.138 1.00 88.25 206 MET A C 1
ATOM 1665 O O . MET A 1 206 ? -8.270 5.942 8.514 1.00 88.25 206 MET A O 1
ATOM 1669 N N . SER A 1 207 ? -7.838 4.544 10.208 1.00 90.50 207 SER A N 1
ATOM 1670 C CA . SER A 1 207 ? -9.155 4.698 10.802 1.00 90.50 207 SER A CA 1
ATOM 1671 C C . SER A 1 207 ? -9.119 4.421 12.295 1.00 90.50 207 SER A C 1
ATOM 1673 O O . SER A 1 207 ? -8.292 3.653 12.786 1.00 90.50 207 SER A O 1
ATOM 1675 N N . PHE A 1 208 ? -10.049 5.031 13.019 1.00 90.31 208 PHE A N 1
ATOM 1676 C CA . PHE A 1 208 ? -10.267 4.775 14.432 1.00 90.31 208 PHE A CA 1
ATOM 1677 C C . PHE A 1 208 ? -11.753 4.612 14.686 1.00 90.31 208 PHE A C 1
ATOM 1679 O O . PHE A 1 208 ? -12.529 5.526 14.416 1.00 90.31 208 PHE A O 1
ATOM 1686 N N . LYS A 1 209 ? -12.164 3.442 15.196 1.00 89.50 209 LYS A N 1
ATOM 1687 C CA . LYS A 1 209 ? -13.566 3.105 15.525 1.00 89.50 209 LYS A CA 1
ATOM 1688 C C . LYS A 1 209 ? -14.576 3.468 14.422 1.00 89.50 209 LYS A C 1
ATOM 1690 O O . LYS A 1 209 ? -15.753 3.695 14.706 1.00 89.50 209 LYS A O 1
ATOM 1695 N N . TYR A 1 210 ? -14.126 3.537 13.174 1.00 89.94 210 TYR A N 1
ATOM 1696 C CA . TYR A 1 210 ? -14.966 3.887 12.046 1.00 89.94 210 TYR A CA 1
ATOM 1697 C C . TYR A 1 210 ? -15.790 2.673 11.645 1.00 89.94 210 TYR A C 1
ATOM 1699 O O . TYR A 1 210 ? -15.251 1.600 11.390 1.00 89.94 210 TYR A O 1
ATOM 1707 N N . LYS A 1 211 ? -17.111 2.840 11.625 1.00 87.56 211 LYS A N 1
ATOM 1708 C CA . LYS A 1 211 ? -18.050 1.813 11.180 1.00 87.56 211 LYS A CA 1
ATOM 1709 C C . LYS A 1 211 ? -18.750 2.324 9.934 1.00 87.56 211 LYS A C 1
ATOM 1711 O O . LYS A 1 211 ? -19.353 3.395 9.962 1.00 87.56 211 LYS A O 1
ATOM 1716 N N . THR A 1 212 ? -18.669 1.556 8.860 1.00 86.44 212 THR A N 1
ATOM 1717 C CA . THR A 1 212 ? -19.314 1.852 7.580 1.00 86.44 212 THR A CA 1
ATOM 1718 C C . THR A 1 212 ? -19.999 0.597 7.057 1.00 86.44 212 THR A C 1
ATOM 1720 O O . THR A 1 212 ? -19.546 -0.513 7.320 1.00 86.44 212 THR A O 1
ATOM 1723 N N . PHE A 1 213 ? -21.090 0.783 6.317 1.00 85.38 213 PHE A N 1
ATOM 1724 C CA . PHE A 1 213 ? -21.751 -0.286 5.560 1.00 85.38 213 PHE A CA 1
ATOM 1725 C C . PHE A 1 213 ? -21.227 -0.387 4.124 1.00 85.38 213 PHE A C 1
ATOM 1727 O O . PHE A 1 213 ? -21.496 -1.361 3.427 1.00 85.38 213 PHE A O 1
ATOM 1734 N N . HIS A 1 214 ? -20.491 0.630 3.673 1.00 88.38 214 HIS A N 1
ATOM 1735 C CA . HIS A 1 214 ? -19.971 0.724 2.317 1.00 88.38 214 HIS A CA 1
ATOM 1736 C C . HIS A 1 214 ? -18.447 0.717 2.335 1.00 88.38 214 HIS A C 1
ATOM 1738 O O . HIS A 1 214 ? -17.829 1.497 3.070 1.00 88.38 214 HIS A O 1
ATOM 1744 N N . TYR A 1 215 ? -17.864 -0.134 1.491 1.00 88.50 215 TYR A N 1
ATOM 1745 C CA . TYR A 1 215 ? -16.438 -0.107 1.190 1.00 88.50 215 TYR A CA 1
ATOM 1746 C C . TYR A 1 215 ? -16.068 1.222 0.524 1.00 88.50 215 TYR A C 1
ATOM 1748 O O . TYR A 1 215 ? -16.853 1.794 -0.236 1.00 88.50 215 TYR A O 1
ATOM 1756 N N . LYS A 1 216 ? -14.871 1.721 0.835 1.00 88.38 216 LYS A N 1
ATOM 1757 C CA . LYS A 1 216 ? -14.292 2.906 0.200 1.00 88.38 216 LYS A CA 1
ATOM 1758 C C . LYS A 1 216 ? -13.330 2.446 -0.881 1.00 88.38 216 LYS A C 1
ATOM 1760 O O . LYS A 1 216 ? -12.444 1.641 -0.612 1.00 88.38 216 LYS A O 1
ATOM 1765 N N . GLN A 1 217 ? -13.550 2.922 -2.100 1.00 86.12 217 GLN A N 1
ATOM 1766 C CA . GLN A 1 217 ? -12.672 2.617 -3.216 1.00 86.12 217 GLN A CA 1
ATOM 1767 C C . GLN A 1 217 ? -11.372 3.404 -3.059 1.00 86.12 217 GLN A C 1
ATOM 1769 O O . GLN A 1 217 ? -11.398 4.608 -2.831 1.00 86.12 217 GLN A O 1
ATOM 1774 N N . ILE A 1 218 ? -10.243 2.716 -3.200 1.00 79.69 218 ILE A N 1
ATOM 1775 C CA . ILE A 1 218 ? -8.928 3.350 -3.265 1.00 79.69 218 ILE A CA 1
ATOM 1776 C C . ILE A 1 218 ? -8.619 3.563 -4.744 1.00 79.69 218 ILE A C 1
ATOM 1778 O O . ILE A 1 218 ? -8.573 2.601 -5.514 1.00 79.69 218 ILE A O 1
ATOM 1782 N N . ASN A 1 219 ? -8.442 4.818 -5.153 1.00 71.44 219 ASN A N 1
ATOM 1783 C CA . ASN A 1 219 ? -8.163 5.154 -6.545 1.00 71.44 219 ASN A CA 1
ATOM 1784 C C . ASN A 1 219 ? -6.722 4.788 -6.903 1.00 71.44 219 ASN A C 1
ATOM 1786 O O . ASN A 1 219 ? -5.773 5.507 -6.601 1.00 71.44 219 ASN A O 1
ATOM 1790 N N . MET A 1 220 ? -6.550 3.662 -7.585 1.00 71.19 220 MET A N 1
ATOM 1791 C CA . MET A 1 220 ? -5.272 3.306 -8.186 1.00 71.19 220 MET A CA 1
ATOM 1792 C C . MET A 1 220 ? -5.145 4.037 -9.523 1.00 71.19 220 MET A C 1
ATOM 1794 O O . MET A 1 220 ? -5.788 3.666 -10.498 1.00 71.19 220 MET A O 1
ATOM 1798 N N . TYR A 1 221 ? -4.323 5.088 -9.569 1.00 63.62 221 TYR A N 1
ATOM 1799 C CA . TYR A 1 221 ? -4.070 5.858 -10.798 1.00 63.62 221 TYR A CA 1
ATOM 1800 C C . TYR A 1 221 ? -3.299 5.078 -11.872 1.00 63.62 221 TYR A C 1
ATOM 1802 O O . TYR A 1 221 ? -3.196 5.538 -13.006 1.00 63.62 221 TYR A O 1
ATOM 1810 N N . TYR A 1 222 ? -2.750 3.914 -11.524 1.00 64.75 222 TYR A N 1
ATOM 1811 C CA . TYR A 1 222 ? -1.895 3.121 -12.395 1.00 64.75 222 TYR A CA 1
ATOM 1812 C C . TYR A 1 222 ? -2.440 1.701 -12.533 1.00 64.75 222 TYR A C 1
ATOM 1814 O O . TYR A 1 222 ? -2.811 1.078 -11.538 1.00 64.75 222 TYR A O 1
ATOM 1822 N N . ASP A 1 223 ? -2.397 1.159 -13.753 1.00 64.19 223 ASP A N 1
ATOM 1823 C CA . ASP A 1 223 ? -2.610 -0.266 -14.045 1.00 64.19 223 ASP A CA 1
ATOM 1824 C C . ASP A 1 223 ? -1.384 -1.103 -13.639 1.00 64.19 223 ASP A C 1
ATOM 1826 O O . ASP A 1 223 ? -0.786 -1.826 -14.435 1.00 64.19 223 ASP A O 1
ATOM 1830 N N . GLY A 1 224 ? -0.965 -0.947 -12.386 1.00 68.31 224 GLY A N 1
ATOM 1831 C CA . GLY A 1 224 ? 0.133 -1.681 -11.775 1.00 68.31 224 GLY A CA 1
ATOM 1832 C C . GLY A 1 224 ? -0.364 -2.627 -10.692 1.00 68.31 224 GLY A C 1
ATOM 1833 O O . GLY A 1 224 ? -1.468 -2.472 -10.172 1.00 68.31 224 GLY A O 1
ATOM 1834 N N . ARG A 1 225 ? 0.489 -3.587 -10.332 1.00 76.06 225 ARG A N 1
ATOM 1835 C CA . ARG A 1 225 ? 0.276 -4.413 -9.143 1.00 76.06 225 ARG A CA 1
ATOM 1836 C C . ARG A 1 225 ? 0.404 -3.555 -7.900 1.00 76.06 225 ARG A C 1
ATOM 1838 O O . ARG A 1 225 ? 1.306 -2.714 -7.823 1.00 76.06 225 ARG A O 1
ATOM 1845 N N . VAL A 1 226 ? -0.458 -3.787 -6.923 1.00 79.38 226 VAL A N 1
ATOM 1846 C CA . VAL A 1 226 ? -0.428 -3.043 -5.665 1.00 79.38 226 VAL A CA 1
ATOM 1847 C C . VAL A 1 226 ? -0.258 -3.996 -4.502 1.00 79.38 226 VAL A C 1
ATOM 1849 O O . VAL A 1 226 ? -0.921 -5.019 -4.406 1.00 79.38 226 VAL A O 1
ATOM 1852 N N . ALA A 1 227 ? 0.638 -3.628 -3.591 1.00 81.94 227 ALA A N 1
ATOM 1853 C CA . ALA A 1 227 ? 0.777 -4.288 -2.308 1.00 81.94 227 ALA A CA 1
ATOM 1854 C C . ALA A 1 227 ? 0.184 -3.391 -1.217 1.00 81.94 227 ALA A C 1
ATOM 1856 O O . ALA A 1 227 ? 0.604 -2.244 -1.049 1.00 81.94 227 ALA A O 1
ATOM 1857 N N . VAL A 1 228 ? -0.775 -3.917 -0.460 1.00 85.38 228 VAL A N 1
ATOM 1858 C CA . VAL A 1 228 ? -1.354 -3.249 0.711 1.00 85.38 228 VAL A CA 1
ATOM 1859 C C . VAL A 1 228 ? -0.764 -3.874 1.960 1.00 85.38 228 VAL A C 1
ATOM 1861 O O . VAL A 1 228 ? -0.981 -5.056 2.196 1.00 85.38 228 VAL A O 1
ATOM 1864 N N . SER A 1 229 ? -0.042 -3.096 2.765 1.00 83.44 229 SER A N 1
ATOM 1865 C CA . SER A 1 229 ? 0.561 -3.581 4.009 1.00 83.44 229 SER A CA 1
ATOM 1866 C C . SER A 1 229 ? -0.230 -3.150 5.243 1.00 83.44 229 SER A C 1
ATOM 1868 O O . SER A 1 229 ? -0.461 -1.959 5.460 1.00 83.44 229 SER A O 1
ATOM 1870 N N . GLN A 1 230 ? -0.612 -4.116 6.083 1.00 85.50 230 GLN A N 1
ATOM 1871 C CA . GLN A 1 230 ? -1.339 -3.864 7.329 1.00 85.50 230 GLN A CA 1
ATOM 1872 C C . GLN A 1 230 ? -0.388 -3.593 8.505 1.00 85.50 230 GLN A C 1
ATOM 1874 O O . GLN A 1 230 ? 0.121 -4.526 9.130 1.00 85.50 230 GLN A O 1
ATOM 1879 N N . ILE A 1 231 ? -0.194 -2.314 8.846 1.00 79.44 231 ILE A N 1
ATOM 1880 C CA . ILE A 1 231 ? 0.723 -1.892 9.922 1.00 79.44 231 ILE A CA 1
ATOM 1881 C C . ILE A 1 231 ? 0.171 -2.182 11.321 1.00 79.44 231 ILE A C 1
ATOM 1883 O O . ILE A 1 231 ? 0.876 -2.729 12.168 1.00 79.44 231 ILE A O 1
ATOM 1887 N N . SER A 1 232 ? -1.083 -1.809 11.576 1.00 81.38 232 SER A N 1
ATOM 1888 C CA . SER A 1 232 ? -1.705 -1.936 12.897 1.00 81.38 232 SER A CA 1
ATOM 1889 C C . SER A 1 232 ? -3.215 -2.104 12.790 1.00 81.38 232 SER A C 1
ATOM 1891 O O . SER A 1 232 ? -3.848 -1.497 11.929 1.00 81.38 232 SER A O 1
ATOM 1893 N N . GLY A 1 233 ? -3.802 -2.896 13.687 1.00 86.56 233 GLY A N 1
ATOM 1894 C CA . GLY A 1 233 ? -5.243 -3.118 13.746 1.00 86.56 233 GLY A CA 1
ATOM 1895 C C . GLY A 1 233 ? -5.747 -4.072 12.664 1.00 86.56 233 GLY A C 1
ATOM 1896 O O . GLY A 1 233 ? -5.075 -5.041 12.307 1.00 86.56 233 GLY A O 1
ATOM 1897 N N . THR A 1 234 ? -6.964 -3.817 12.189 1.00 88.38 234 THR A N 1
ATOM 1898 C CA . THR A 1 234 ? -7.684 -4.702 11.269 1.00 88.38 234 THR A CA 1
ATOM 1899 C C . THR A 1 234 ? -8.482 -3.902 10.247 1.00 88.38 234 THR A C 1
ATOM 1901 O O . THR A 1 234 ? -9.160 -2.947 10.631 1.00 88.38 234 THR A O 1
ATOM 1904 N N . PHE A 1 235 ? -8.474 -4.332 8.987 1.00 89.38 235 PHE A N 1
ATOM 1905 C CA . PHE A 1 235 ? -9.320 -3.788 7.924 1.00 89.38 235 PHE A CA 1
ATOM 1906 C C . PHE A 1 235 ? -9.994 -4.914 7.144 1.00 89.38 235 PHE A C 1
ATOM 1908 O O . PHE A 1 235 ? -9.348 -5.881 6.742 1.00 89.38 235 PHE A O 1
ATOM 1915 N N . ASP A 1 236 ? -11.292 -4.762 6.900 1.00 91.12 236 ASP A N 1
ATOM 1916 C CA . ASP A 1 236 ? -12.022 -5.594 5.948 1.00 91.12 236 ASP A CA 1
ATOM 1917 C C . ASP A 1 236 ? -11.801 -5.043 4.533 1.00 91.12 236 ASP A C 1
ATOM 1919 O O . ASP A 1 236 ? -11.909 -3.833 4.309 1.00 91.12 236 ASP A O 1
ATOM 1923 N N . TYR A 1 237 ? -11.509 -5.919 3.575 1.00 90.81 237 TYR A N 1
ATOM 1924 C CA . TYR A 1 237 ? -11.304 -5.558 2.174 1.00 90.81 237 TYR A CA 1
ATOM 1925 C C . TYR A 1 237 ? -12.243 -6.340 1.258 1.00 90.81 237 TYR A C 1
ATOM 1927 O O . TYR A 1 237 ? -12.728 -7.418 1.603 1.00 90.81 237 TYR A O 1
ATOM 1935 N N . ARG A 1 238 ? -12.467 -5.774 0.071 1.00 91.62 238 ARG A N 1
ATOM 1936 C CA . ARG A 1 238 ? -13.189 -6.397 -1.036 1.00 91.62 238 ARG A CA 1
ATOM 1937 C C . ARG A 1 238 ? -12.430 -6.146 -2.326 1.00 91.62 238 ARG A C 1
ATOM 1939 O O . ARG A 1 238 ? -12.178 -4.992 -2.671 1.00 91.62 238 ARG A O 1
ATOM 1946 N N . LEU A 1 239 ? -12.109 -7.212 -3.042 1.00 90.38 239 LEU A N 1
ATOM 1947 C CA . LEU A 1 239 ? -11.508 -7.159 -4.366 1.00 90.38 239 LEU A CA 1
ATOM 1948 C C . LEU A 1 239 ? -12.606 -7.297 -5.401 1.00 90.38 239 LEU A C 1
ATOM 1950 O O . LEU A 1 239 ? -13.365 -8.267 -5.402 1.00 90.38 239 LEU A O 1
ATOM 1954 N N . VAL A 1 240 ? -12.696 -6.286 -6.257 1.00 90.31 240 VAL A N 1
ATOM 1955 C CA . VAL A 1 240 ? -13.676 -6.223 -7.333 1.00 90.31 240 VAL A CA 1
ATOM 1956 C C . VAL A 1 240 ? -12.930 -6.435 -8.652 1.00 90.31 240 VAL A C 1
ATOM 1958 O O . VAL A 1 240 ? -12.001 -5.676 -8.939 1.00 90.31 240 VAL A O 1
ATOM 1961 N N . PRO A 1 241 ? -13.310 -7.443 -9.453 1.00 88.81 241 PRO A N 1
ATOM 1962 C CA . PRO A 1 241 ? -12.738 -7.670 -10.774 1.00 88.81 241 PRO A CA 1
ATOM 1963 C C . PRO A 1 241 ? -12.860 -6.425 -11.662 1.00 88.81 241 PRO A C 1
ATOM 1965 O O . PRO A 1 241 ? -13.863 -5.711 -11.613 1.00 88.81 241 PRO A O 1
ATOM 1968 N N . LYS A 1 242 ? -11.861 -6.166 -12.511 1.00 86.50 242 LYS A N 1
ATOM 1969 C CA . LYS A 1 242 ? -11.947 -5.093 -13.515 1.00 86.50 242 LYS A CA 1
ATOM 1970 C C . LYS A 1 242 ? -12.977 -5.455 -14.592 1.00 86.50 242 LYS A C 1
ATOM 1972 O O . LYS A 1 242 ? -13.185 -6.625 -14.896 1.00 86.50 242 LYS A O 1
ATOM 1977 N N . ASN A 1 243 ? -13.615 -4.455 -15.197 1.00 85.31 243 ASN A N 1
ATOM 1978 C CA . ASN A 1 243 ? -14.468 -4.653 -16.376 1.00 85.31 243 ASN A CA 1
ATOM 1979 C C . ASN A 1 243 ? -13.607 -5.170 -17.555 1.00 85.31 243 ASN A C 1
ATOM 1981 O O . ASN A 1 243 ? -12.521 -4.621 -17.744 1.00 85.31 243 ASN A O 1
ATOM 1985 N N . PRO A 1 244 ? -14.039 -6.180 -18.342 1.00 89.19 244 PRO A N 1
ATOM 1986 C CA . PRO A 1 244 ? -15.358 -6.836 -18.380 1.00 89.19 244 PRO A CA 1
ATOM 1987 C C . PRO A 1 244 ? -15.555 -8.021 -17.421 1.00 89.19 244 PRO A C 1
ATOM 1989 O O . PRO A 1 244 ? -16.641 -8.598 -17.363 1.00 89.19 244 PRO A O 1
ATOM 1992 N N . CYS A 1 245 ? -14.547 -8.372 -16.630 1.00 88.81 245 CYS A N 1
ATOM 1993 C CA . CYS A 1 245 ? -14.552 -9.569 -15.795 1.00 88.81 245 CYS A CA 1
ATOM 1994 C C . CYS A 1 245 ? -15.546 -9.546 -14.627 1.00 88.81 245 CYS A C 1
ATOM 1996 O O . CYS A 1 245 ? -15.781 -10.583 -14.018 1.00 88.81 245 CYS A O 1
ATOM 1998 N N . THR A 1 246 ? -16.188 -8.413 -14.335 1.00 90.19 246 THR A N 1
ATOM 1999 C CA . THR A 1 246 ? -17.230 -8.286 -13.297 1.00 90.19 246 THR A CA 1
ATOM 2000 C C . THR A 1 246 ? -18.431 -9.216 -13.491 1.00 90.19 246 THR A C 1
ATOM 2002 O O . THR A 1 246 ? -19.153 -9.472 -12.533 1.00 90.19 246 THR A O 1
ATOM 2005 N N . LYS A 1 247 ? -18.673 -9.709 -14.714 1.00 88.06 247 LYS A N 1
ATOM 2006 C CA . LYS A 1 247 ? -19.757 -10.662 -15.017 1.00 88.06 247 LYS A CA 1
ATOM 2007 C C . LYS A 1 247 ? -19.357 -12.131 -14.859 1.00 88.06 247 LYS A C 1
ATOM 2009 O O . LYS A 1 247 ? -20.238 -12.983 -14.840 1.00 88.06 247 LYS A O 1
ATOM 2014 N N . ILE A 1 248 ? -18.055 -12.409 -14.826 1.00 90.00 248 ILE A N 1
ATOM 2015 C CA . ILE A 1 248 ? -17.474 -13.759 -14.889 1.00 90.00 248 ILE A CA 1
ATOM 2016 C C . ILE A 1 248 ? -16.878 -14.123 -13.526 1.00 90.00 248 ILE A C 1
ATOM 2018 O O . ILE A 1 248 ? -17.151 -15.181 -12.971 1.00 90.00 248 ILE A O 1
ATOM 2022 N N . CYS A 1 249 ? -16.099 -13.204 -12.963 1.00 90.00 249 CYS A N 1
ATOM 2023 C CA . CYS A 1 249 ? -15.400 -13.367 -11.702 1.00 90.00 249 CYS A CA 1
ATOM 2024 C C . CYS A 1 249 ? -16.272 -12.969 -10.512 1.00 90.00 249 CYS A C 1
ATOM 2026 O O . CYS A 1 249 ? -16.963 -11.947 -10.541 1.00 90.00 249 CYS A O 1
ATOM 2028 N N . ASN A 1 250 ? -16.135 -13.704 -9.411 1.00 90.31 250 ASN A N 1
ATOM 2029 C CA . ASN A 1 250 ? -16.710 -13.305 -8.132 1.00 90.31 250 ASN A CA 1
ATOM 2030 C C . ASN A 1 250 ? -15.882 -12.199 -7.463 1.00 90.31 250 ASN A C 1
ATOM 2032 O O . ASN A 1 250 ? -14.691 -12.026 -7.723 1.00 90.31 250 ASN A O 1
ATOM 2036 N N . HIS A 1 251 ? -16.524 -11.452 -6.565 1.00 92.06 251 HIS A N 1
ATOM 2037 C CA . HIS A 1 251 ? -15.802 -10.583 -5.639 1.00 92.06 251 HIS A CA 1
ATOM 2038 C C . HIS A 1 251 ? -15.094 -11.436 -4.586 1.00 92.06 251 HIS A C 1
ATOM 2040 O O . HIS A 1 251 ? -15.667 -12.415 -4.106 1.00 92.06 251 HIS A O 1
ATOM 2046 N N . LEU A 1 252 ? -13.890 -11.027 -4.187 1.00 91.38 252 LEU A N 1
ATOM 2047 C CA . LEU A 1 252 ? -13.156 -11.681 -3.106 1.00 91.38 252 LEU A CA 1
ATOM 2048 C C . LEU A 1 252 ? -13.166 -10.785 -1.877 1.00 91.38 252 LEU A C 1
ATOM 2050 O O . LEU A 1 252 ? -12.631 -9.677 -1.900 1.00 91.38 252 LEU A O 1
ATOM 2054 N N . ASP A 1 253 ? -13.773 -11.273 -0.805 1.00 91.44 253 ASP A N 1
ATOM 2055 C CA . ASP A 1 253 ? -13.824 -10.583 0.476 1.00 91.44 253 ASP A CA 1
ATOM 2056 C C . ASP A 1 253 ? -12.807 -11.192 1.438 1.00 91.44 253 ASP A C 1
ATOM 2058 O O . ASP A 1 253 ? -12.573 -12.401 1.452 1.00 91.44 253 ASP A O 1
ATOM 2062 N N . GLY A 1 254 ? -12.218 -10.356 2.282 1.00 88.81 254 GLY A N 1
ATOM 2063 C CA . GLY A 1 254 ? -11.297 -10.829 3.299 1.00 88.81 254 GLY A CA 1
ATOM 2064 C C . GLY A 1 254 ? -11.024 -9.791 4.366 1.00 88.81 254 GLY A C 1
ATOM 2065 O O . GLY A 1 254 ? -11.572 -8.687 4.366 1.00 88.81 254 GLY A O 1
ATOM 2066 N N . ARG A 1 255 ? -10.152 -10.163 5.299 1.00 88.62 255 ARG A N 1
ATOM 2067 C CA . ARG A 1 255 ? -9.723 -9.292 6.384 1.00 88.62 255 ARG A CA 1
ATOM 2068 C C . ARG A 1 255 ? -8.212 -9.307 6.508 1.00 88.62 255 ARG A C 1
ATOM 2070 O O . ARG A 1 255 ? -7.593 -10.365 6.582 1.00 88.62 255 ARG A O 1
ATOM 2077 N N . LEU A 1 256 ? -7.631 -8.117 6.554 1.00 85.94 256 LEU A N 1
ATOM 2078 C CA . LEU A 1 256 ? -6.241 -7.906 6.917 1.00 85.94 256 LEU A CA 1
ATOM 2079 C C . LEU A 1 256 ? -6.165 -7.613 8.408 1.00 85.94 256 LEU A C 1
ATOM 2081 O O . LEU A 1 256 ? -6.785 -6.671 8.894 1.00 85.94 256 LEU A O 1
ATOM 2085 N N . GLU A 1 257 ? -5.394 -8.413 9.133 1.00 83.50 257 GLU A N 1
ATOM 2086 C CA . GLU A 1 257 ? -5.170 -8.241 10.567 1.00 83.50 257 GLU A CA 1
ATOM 2087 C C . GLU A 1 257 ? -3.675 -8.224 10.874 1.00 83.50 257 GLU A C 1
ATOM 2089 O O . GLU A 1 257 ? -2.908 -9.018 10.330 1.00 83.50 257 GLU A O 1
ATOM 2094 N N . THR A 1 258 ? -3.246 -7.349 11.779 1.00 71.75 258 THR A N 1
ATOM 2095 C CA . THR A 1 258 ? -1.902 -7.438 12.354 1.00 71.75 258 THR A CA 1
ATOM 2096 C C . THR A 1 258 ? -1.910 -8.506 13.451 1.00 71.75 258 THR A C 1
ATOM 2098 O O . THR A 1 258 ? -2.529 -8.321 14.499 1.00 71.75 258 THR A O 1
ATOM 2101 N N . TYR A 1 259 ? -1.214 -9.630 13.251 1.00 52.31 259 TYR A N 1
ATOM 2102 C CA . TYR A 1 259 ? -1.102 -10.663 14.291 1.00 52.31 259 TYR A CA 1
ATOM 2103 C C . TYR A 1 259 ? -0.429 -10.096 15.553 1.00 52.31 259 TYR A C 1
ATOM 2105 O O . TYR A 1 259 ? 0.485 -9.276 15.451 1.00 52.31 259 TYR A O 1
ATOM 2113 N N . HIS A 1 260 ? -0.810 -10.587 16.743 1.00 36.97 260 HIS A N 1
ATOM 2114 C CA . HIS A 1 260 ? -0.310 -10.151 18.064 1.00 36.97 260 HIS A CA 1
ATOM 2115 C C . HIS A 1 260 ? 1.229 -10.088 18.209 1.00 36.97 260 HIS A C 1
ATOM 2117 O O . HIS A 1 260 ? 1.743 -9.445 19.120 1.00 36.97 260 HIS A O 1
ATOM 2123 N N . THR A 1 261 ? 1.984 -10.698 17.293 1.00 34.19 261 THR A N 1
ATOM 2124 C CA . THR A 1 261 ? 3.446 -10.594 17.185 1.00 34.19 261 THR A CA 1
ATOM 2125 C C . THR A 1 261 ? 3.961 -9.385 16.381 1.00 34.19 261 THR A C 1
ATOM 2127 O O . THR A 1 261 ? 5.160 -9.340 16.102 1.00 34.19 261 THR A O 1
ATOM 2130 N N . ARG A 1 262 ? 3.097 -8.429 16.000 1.00 38.69 262 ARG A N 1
ATOM 2131 C CA . ARG A 1 262 ? 3.401 -7.278 15.120 1.00 38.69 262 ARG A CA 1
ATOM 2132 C C . ARG A 1 262 ? 3.933 -7.689 13.738 1.00 38.69 262 ARG A C 1
ATOM 2134 O O . ARG A 1 262 ? 4.872 -7.078 13.239 1.00 38.69 262 ARG A O 1
ATOM 2141 N N . LYS A 1 263 ? 3.377 -8.761 13.160 1.00 33.84 263 LYS A N 1
ATOM 2142 C CA . LYS A 1 263 ? 3.710 -9.231 11.804 1.00 33.84 263 LYS A CA 1
ATOM 2143 C C . LYS A 1 263 ? 2.779 -8.583 10.780 1.00 33.84 263 LYS A C 1
ATOM 2145 O O . LYS A 1 263 ? 1.572 -8.539 11.018 1.00 33.84 263 LYS A O 1
ATOM 2150 N N . TYR A 1 264 ? 3.343 -8.115 9.670 1.00 40.34 264 TYR A N 1
ATOM 2151 C CA . TYR A 1 264 ? 2.583 -7.546 8.558 1.00 40.34 264 TYR A CA 1
ATOM 2152 C C . TYR A 1 264 ? 1.884 -8.635 7.747 1.00 40.34 264 TYR A C 1
ATOM 2154 O O . TYR A 1 264 ? 2.466 -9.688 7.490 1.00 40.34 264 TYR A O 1
ATOM 2162 N N . ASN A 1 265 ? 0.674 -8.334 7.285 1.00 41.38 265 ASN A N 1
ATOM 2163 C CA . ASN A 1 265 ? 0.075 -9.031 6.156 1.00 41.38 265 ASN A CA 1
ATOM 2164 C C . ASN A 1 265 ? 0.100 -8.084 4.963 1.00 41.38 265 ASN A C 1
ATOM 2166 O O . ASN A 1 265 ? -0.304 -6.924 5.090 1.00 41.38 265 ASN A O 1
ATOM 2170 N N . TYR A 1 266 ? 0.571 -8.586 3.829 1.00 50.75 266 TYR A N 1
ATOM 2171 C CA . TYR A 1 266 ? 0.461 -7.890 2.560 1.00 50.75 266 TYR A CA 1
ATOM 2172 C C . TYR A 1 266 ? -0.652 -8.519 1.763 1.00 50.75 266 TYR A C 1
ATOM 2174 O O . TYR A 1 266 ? -0.676 -9.736 1.639 1.00 50.75 266 TYR A O 1
ATOM 2182 N N . LEU A 1 267 ? -1.527 -7.705 1.197 1.00 50.88 267 LEU A N 1
ATOM 2183 C CA . LEU A 1 267 ? -2.399 -8.138 0.122 1.00 50.88 267 LEU A CA 1
ATOM 2184 C C . LEU A 1 267 ? -1.803 -7.667 -1.196 1.00 50.88 267 LEU A C 1
ATOM 2186 O O . LEU A 1 267 ? -1.646 -6.464 -1.403 1.00 50.88 267 LEU A O 1
ATOM 2190 N N . PHE A 1 268 ? -1.455 -8.618 -2.046 1.00 50.41 268 PHE A N 1
ATOM 2191 C CA . PHE A 1 268 ? -1.028 -8.386 -3.414 1.00 50.41 268 PHE A CA 1
ATOM 2192 C C . PHE A 1 268 ? -2.242 -8.412 -4.327 1.00 50.41 268 PHE A C 1
ATOM 2194 O O . PHE A 1 268 ? -3.039 -9.349 -4.265 1.00 50.41 268 PHE A O 1
ATOM 2201 N N . LEU A 1 269 ? -2.358 -7.363 -5.135 1.00 50.41 269 LEU A N 1
ATOM 2202 C CA . LEU A 1 269 ? -3.440 -7.077 -6.069 1.00 50.41 269 LEU A CA 1
ATOM 2203 C C . LEU A 1 269 ? -2.889 -6.897 -7.477 1.00 50.41 269 LEU A C 1
ATOM 2205 O O . LEU A 1 269 ? -1.824 -6.242 -7.602 1.00 50.41 269 LEU A O 1
#

Sequence (269 aa):
MCVPSTERIGHKCSSDNTYRKIMSKCKTMWILGTVAALFIVSMALQNYTVNQYVRAILKLTVMQLIDLNNFKNLLHDSCLVYKKIPERELSESECYSCESIDRVDVVYKAEDVLESYADLNWPVAFQSNVKTNVTVEDVALTFLIGDLFPCDYESNLKIDPLRAIEMKYGWFMHWRNCDDVQGKIMRALYRPDSFLSISSETWTIMSFKYKTFHYKQINMYYDGRVAVSQISGTFDYRLVPKNPCTKICNHLDGRLETYHTRKYNYLFL

Secondary structure (DSSP, 8-state):
-------------THHHHHHHHHHHHHHHHHHHHHHHHHHHHHHHHSHHHHHHHHHHHHHHHHHHS-GGGGGGTTTSPPSS------PPPPGGGGGGGTT-SS-EEES-HHHIIIIIITTT--EEEEEEEE----HHHHHHHHHSSS-PPEEEEES--S-HHHHHH-SS-EEEEEEE-SHHHHHHHHHH----TT-PPPS-EEEEEEES---SSPPPP---SSS--EEE--SSEEEEEE-PPTTGGGTSPPEEEEEE-BTTTEEEEEE-

Foldseek 3Di:
DDDDDDDDDDDPPPPPVVVVVVVVVVVVVVVVVVVVVVVVVVVLCVPPVSVLVVVVVVVVVVVVVDDPVPCLVVVLDDDSDPPPPPPDDDDPVLLQLQLPPPAAEEDADPVCCVPPCVVNVHKHKYWFPDFAPDDPVLLLVLCVVDPDHFAPKDKPDPDDPVVVVPDPDKMKIKTKPPDLSSLVSVCVRDPDPSVDRDDSIDMDIDIDPHDDPDDDDDDDPDPDKDKDKDQAAKDKDKAQDDPPSNVPHDIYIDMFHQPPRRIIMIIID

pLDDT: mean 73.81, std 15.75, range [27.94, 92.06]